Protein AF-A0A934SVF4-F1 (afdb_monomer)

Structure (mmCIF, N/CA/C/O backbone):
data_AF-A0A934SVF4-F1
#
_entry.id   AF-A0A934SVF4-F1
#
loop_
_atom_site.group_PDB
_atom_site.id
_atom_site.type_symbol
_atom_site.label_atom_id
_atom_site.label_alt_id
_atom_site.label_comp_id
_atom_site.label_asym_id
_atom_site.label_entity_id
_atom_site.label_seq_id
_atom_site.pdbx_PDB_ins_code
_atom_site.Cartn_x
_atom_site.Cartn_y
_atom_site.Cartn_z
_atom_site.occupancy
_atom_site.B_iso_or_equiv
_atom_site.auth_seq_id
_atom_site.auth_comp_id
_atom_site.auth_asym_id
_atom_site.auth_atom_id
_atom_site.pdbx_PDB_model_num
ATOM 1 N N . MET A 1 1 ? -78.253 -14.794 123.975 1.00 48.69 1 MET A N 1
ATOM 2 C CA . MET A 1 1 ? -77.218 -14.834 122.920 1.00 48.69 1 MET A CA 1
ATOM 3 C C . MET A 1 1 ? -77.877 -15.284 121.624 1.00 48.69 1 MET A C 1
ATOM 5 O O . MET A 1 1 ? -78.483 -16.347 121.635 1.00 48.69 1 MET A O 1
ATOM 9 N N . PRO A 1 2 ? -77.846 -14.458 120.568 1.00 47.97 2 PRO A N 1
ATOM 10 C CA . PRO A 1 2 ? -77.431 -14.983 119.264 1.00 47.97 2 PRO A CA 1
ATOM 11 C C . PRO A 1 2 ? -76.477 -14.014 118.539 1.00 47.97 2 PRO A C 1
ATOM 13 O O . PRO A 1 2 ? -76.724 -12.814 118.460 1.00 47.97 2 PRO A O 1
ATOM 16 N N . ALA A 1 3 ? -75.366 -14.553 118.035 1.00 50.59 3 ALA A N 1
ATOM 17 C CA . ALA A 1 3 ? -74.246 -13.837 117.423 1.00 50.59 3 ALA A CA 1
ATOM 18 C C . ALA A 1 3 ? -74.114 -14.187 115.927 1.00 50.59 3 ALA A C 1
ATOM 20 O O . ALA A 1 3 ? -73.066 -14.648 115.487 1.00 50.59 3 ALA A O 1
ATOM 21 N N . SER A 1 4 ? -75.191 -14.027 115.151 1.00 51.41 4 SER A N 1
ATOM 22 C CA . SER A 1 4 ? -75.221 -14.427 113.732 1.00 51.41 4 SER A CA 1
ATOM 23 C C . SER A 1 4 ? -75.565 -13.311 112.738 1.00 51.41 4 SER A C 1
ATOM 25 O O . SER A 1 4 ? -75.499 -13.552 111.544 1.00 51.41 4 SER A O 1
ATOM 27 N N . SER A 1 5 ? -75.870 -12.081 113.169 1.00 53.91 5 SER A N 1
ATOM 28 C CA . SER A 1 5 ? -76.333 -11.013 112.256 1.00 53.91 5 SER A CA 1
ATOM 29 C C . SER A 1 5 ? -75.263 -10.004 111.808 1.00 53.91 5 SER A C 1
ATOM 31 O O . SER A 1 5 ? -75.592 -9.040 111.125 1.00 53.91 5 SER A O 1
ATOM 33 N N . PHE A 1 6 ? -73.998 -10.178 112.206 1.00 51.84 6 PHE A N 1
ATOM 34 C CA . PHE A 1 6 ? -72.900 -9.260 111.847 1.00 51.84 6 PHE A CA 1
ATOM 35 C C . PHE A 1 6 ? -71.969 -9.797 110.751 1.00 51.84 6 PHE A C 1
ATOM 37 O O . PHE A 1 6 ? -71.244 -9.021 110.134 1.00 51.84 6 PHE A O 1
ATOM 44 N N . ILE A 1 7 ? -71.997 -11.106 110.483 1.00 55.38 7 ILE A N 1
ATOM 45 C CA . ILE A 1 7 ? -71.108 -11.741 109.498 1.00 55.38 7 ILE A CA 1
ATOM 46 C C . ILE A 1 7 ? -71.688 -11.613 108.078 1.00 55.38 7 ILE A C 1
ATOM 48 O O . ILE A 1 7 ? -70.950 -11.312 107.140 1.00 55.38 7 ILE A O 1
ATOM 52 N N . ASP A 1 8 ? -73.011 -11.707 107.920 1.00 50.06 8 ASP A N 1
ATOM 53 C CA . ASP A 1 8 ? -73.652 -11.705 106.595 1.00 50.06 8 ASP A CA 1
ATOM 54 C C . ASP A 1 8 ? -73.602 -10.335 105.891 1.00 50.06 8 ASP A C 1
ATOM 56 O O . ASP A 1 8 ? -73.462 -10.256 104.668 1.00 50.06 8 ASP A O 1
ATOM 60 N N . THR A 1 9 ? -73.602 -9.233 106.645 1.00 53.12 9 THR A N 1
ATOM 61 C CA . THR A 1 9 ? -73.525 -7.869 106.090 1.00 53.12 9 THR A CA 1
ATOM 62 C C . THR A 1 9 ? -72.108 -7.494 105.633 1.00 53.12 9 THR A C 1
ATOM 64 O O . THR A 1 9 ? -71.944 -6.657 104.746 1.00 53.12 9 THR A O 1
ATOM 67 N N . PHE A 1 10 ? -71.070 -8.130 106.189 1.00 50.19 10 PHE A N 1
ATOM 68 C CA . PHE A 1 10 ? -69.670 -7.866 105.827 1.00 50.19 10 PHE A CA 1
ATOM 69 C C . PHE A 1 10 ? -69.232 -8.655 104.579 1.00 50.19 10 PHE A C 1
ATOM 71 O O . PHE A 1 10 ? -68.427 -8.178 103.773 1.00 50.19 10 PHE A O 1
ATOM 78 N N . ILE A 1 11 ? -69.817 -9.838 104.364 1.00 52.75 11 ILE A N 1
ATOM 79 C CA . ILE A 1 11 ? -69.552 -10.675 103.184 1.00 52.75 11 ILE A CA 1
ATOM 80 C C . ILE A 1 11 ? -70.237 -10.097 101.927 1.00 52.75 11 ILE A C 1
ATOM 82 O O . ILE A 1 11 ? -69.643 -10.084 100.850 1.00 52.75 11 ILE A O 1
ATOM 86 N N . ALA A 1 12 ? -71.430 -9.502 102.045 1.00 48.62 12 ALA A N 1
ATOM 87 C CA . ALA A 1 12 ? -72.117 -8.877 100.904 1.00 48.62 12 ALA A CA 1
ATOM 88 C C . ALA A 1 12 ? -71.440 -7.577 100.395 1.00 48.62 12 ALA A C 1
ATOM 90 O O . ALA A 1 12 ? -71.468 -7.278 99.195 1.00 48.62 12 ALA A O 1
ATOM 91 N N . ALA A 1 13 ? -70.784 -6.816 101.280 1.00 47.09 13 ALA A N 1
ATOM 92 C CA . ALA A 1 13 ? -70.099 -5.564 100.929 1.00 47.09 13 ALA A CA 1
ATOM 93 C C . ALA A 1 13 ? -68.710 -5.779 100.292 1.00 47.09 13 ALA A C 1
ATOM 95 O O . ALA A 1 13 ? -68.231 -4.944 99.527 1.00 47.09 13 ALA A O 1
ATOM 96 N N . THR A 1 14 ? -68.066 -6.917 100.558 1.00 48.09 14 THR A N 1
ATOM 97 C CA . THR A 1 14 ? -66.744 -7.249 99.999 1.00 48.09 14 THR A CA 1
ATOM 98 C C . THR A 1 14 ? -66.841 -7.890 98.610 1.00 48.09 14 THR A C 1
ATOM 100 O O . THR A 1 14 ? -66.004 -7.618 97.750 1.00 48.09 14 THR A O 1
ATOM 103 N N . ILE A 1 15 ? -67.906 -8.647 98.328 1.00 50.69 15 ILE A N 1
ATOM 104 C CA . ILE A 1 15 ? -68.122 -9.299 97.022 1.00 50.69 15 ILE A CA 1
ATOM 105 C C . ILE A 1 15 ? -68.513 -8.288 95.920 1.00 50.69 15 ILE A C 1
ATOM 107 O O . ILE A 1 15 ? -68.151 -8.471 94.758 1.00 50.69 15 ILE A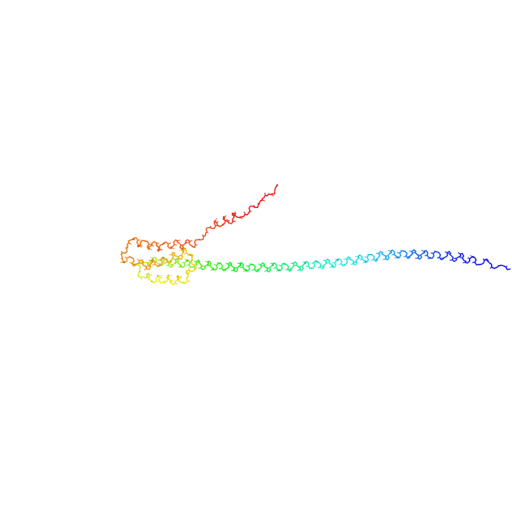 O 1
ATOM 111 N N . SER A 1 16 ? -69.178 -7.181 96.269 1.00 49.31 16 SER A N 1
ATOM 112 C CA . SER A 1 16 ? -69.593 -6.134 95.316 1.00 49.31 16 SER A CA 1
ATOM 113 C C . SER A 1 16 ? -68.504 -5.089 95.003 1.00 49.31 16 SER A C 1
ATOM 115 O O . SER A 1 16 ? -68.512 -4.505 93.921 1.00 49.31 16 SER A O 1
ATOM 117 N N . GLY A 1 17 ? -67.524 -4.884 95.894 1.00 48.25 17 GLY A N 1
ATOM 118 C CA . GLY A 1 17 ? -66.383 -3.983 95.655 1.00 48.25 17 GLY A CA 1
ATOM 119 C C . GLY A 1 17 ? -65.263 -4.600 94.805 1.00 48.25 17 GLY A C 1
ATOM 120 O O . GLY A 1 17 ? -64.632 -3.912 94.001 1.00 48.25 17 GLY A O 1
ATOM 121 N N . ILE A 1 18 ? -65.041 -5.913 94.927 1.00 51.03 18 ILE A N 1
ATOM 122 C CA . ILE A 1 18 ? -63.981 -6.638 94.201 1.00 51.03 18 ILE A CA 1
ATOM 123 C C . ILE A 1 18 ? -64.392 -6.930 92.741 1.00 51.03 18 ILE A C 1
ATOM 125 O O . ILE A 1 18 ? -63.538 -6.965 91.848 1.00 51.03 18 ILE A O 1
ATOM 129 N N . SER A 1 19 ? -65.692 -7.062 92.449 1.00 54.12 19 SER A N 1
ATOM 130 C CA . SER A 1 19 ? -66.194 -7.299 91.083 1.00 54.12 19 SER A CA 1
ATOM 131 C C . SER A 1 19 ? -66.031 -6.086 90.154 1.00 54.12 19 SER A C 1
ATOM 133 O O . SER A 1 19 ? -65.745 -6.244 88.969 1.00 54.12 19 SER A O 1
ATOM 135 N N . CYS A 1 20 ? -66.148 -4.867 90.685 1.00 58.06 20 CYS A N 1
ATOM 136 C CA . CYS A 1 20 ? -66.055 -3.641 89.889 1.00 58.06 20 CYS A CA 1
ATOM 137 C C . CYS A 1 20 ? -64.591 -3.249 89.605 1.00 58.06 20 CYS A C 1
ATOM 139 O O . CYS A 1 20 ? -64.244 -2.856 88.489 1.00 58.06 20 CYS A O 1
ATOM 141 N N . GLY A 1 21 ? -63.699 -3.442 90.588 1.00 60.41 21 GLY A N 1
ATOM 142 C CA . GLY A 1 21 ? -62.259 -3.219 90.418 1.00 60.41 21 GLY A CA 1
ATOM 143 C C . GLY A 1 21 ? -61.608 -4.203 89.438 1.00 60.41 21 GLY A C 1
ATOM 144 O O . GLY A 1 21 ? -60.787 -3.804 88.615 1.00 60.41 21 GLY A O 1
ATOM 145 N N . SER A 1 22 ? -62.016 -5.475 89.461 1.00 68.00 22 SER A N 1
ATOM 146 C CA . SER A 1 22 ? -61.504 -6.494 88.530 1.00 68.00 22 SER A CA 1
ATOM 147 C C . SER A 1 22 ? -61.946 -6.259 87.079 1.00 68.00 22 SER A C 1
ATOM 149 O O . SER A 1 22 ? -61.135 -6.421 86.167 1.00 68.00 22 SER A O 1
ATOM 151 N N . LEU A 1 23 ? -63.179 -5.790 86.851 1.00 72.19 23 LEU A N 1
ATOM 152 C CA . LEU A 1 23 ? -63.665 -5.390 85.523 1.00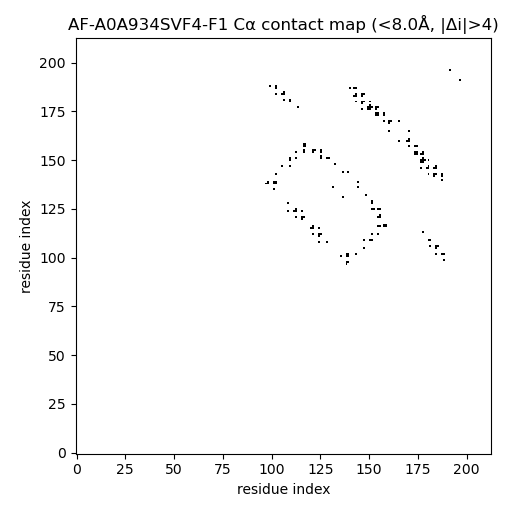 72.19 23 LEU A CA 1
ATOM 153 C C . LEU A 1 23 ? -62.907 -4.183 84.954 1.00 72.19 23 LEU A C 1
ATOM 155 O O . LEU A 1 23 ? -62.528 -4.198 83.782 1.00 72.19 23 LEU A O 1
ATOM 159 N N . ALA A 1 24 ? -62.632 -3.163 85.772 1.00 77.12 24 ALA A N 1
ATOM 160 C CA . ALA A 1 24 ? -61.859 -1.995 85.346 1.00 77.12 24 ALA A CA 1
ATOM 161 C C . ALA A 1 24 ? -60.412 -2.363 84.967 1.00 77.12 24 ALA A C 1
ATOM 163 O O . ALA A 1 24 ? -59.896 -1.902 83.947 1.00 77.12 24 ALA A O 1
ATOM 164 N N . VAL A 1 25 ? -59.777 -3.248 85.744 1.00 80.69 25 VAL A N 1
ATOM 165 C CA . VAL A 1 25 ? -58.435 -3.771 85.445 1.00 80.69 25 VAL A CA 1
ATOM 166 C C . VAL A 1 25 ? -58.439 -4.613 84.166 1.00 80.69 25 VAL A C 1
ATOM 168 O O . VAL A 1 25 ? -57.552 -4.450 83.329 1.00 80.69 25 VAL A O 1
ATOM 171 N N . ALA A 1 26 ? -59.451 -5.461 83.961 1.00 82.12 26 ALA A N 1
ATOM 172 C CA . ALA A 1 26 ? -59.586 -6.256 82.741 1.00 82.12 26 ALA A CA 1
ATOM 173 C C . ALA A 1 26 ? -59.780 -5.378 81.492 1.00 82.12 26 ALA A C 1
ATOM 175 O O . ALA A 1 26 ? -59.170 -5.640 80.455 1.00 82.12 26 ALA A O 1
ATOM 176 N N . LEU A 1 27 ? -60.575 -4.308 81.595 1.00 82.75 27 LEU A N 1
ATOM 177 C CA . LEU A 1 27 ? -60.808 -3.368 80.499 1.00 82.75 27 LEU A CA 1
ATOM 178 C C . LEU A 1 27 ? -59.536 -2.580 80.147 1.00 82.75 27 LEU A C 1
ATOM 180 O O . LEU A 1 27 ? -59.169 -2.496 78.974 1.00 82.75 27 LEU A O 1
ATOM 184 N N . LEU A 1 28 ? -58.818 -2.069 81.153 1.00 82.12 28 LEU A N 1
ATOM 185 C CA . LEU A 1 28 ? -57.524 -1.402 80.971 1.00 82.12 28 LEU A CA 1
ATOM 186 C C . LEU A 1 28 ? -56.488 -2.334 80.342 1.00 82.12 28 LEU A C 1
ATOM 188 O O . LEU A 1 28 ? -55.785 -1.936 79.415 1.00 82.12 28 LEU A O 1
ATOM 192 N N . PHE A 1 29 ? -56.429 -3.587 80.792 1.00 85.75 29 PHE A N 1
ATOM 193 C CA . PHE A 1 29 ? -55.550 -4.597 80.211 1.00 85.75 29 PHE A CA 1
ATOM 194 C C . PHE A 1 29 ? -55.908 -4.892 78.747 1.00 85.75 29 PHE A C 1
ATOM 196 O O . PHE A 1 29 ? -55.023 -5.008 77.898 1.00 85.75 29 PHE A O 1
ATOM 203 N N . PHE A 1 30 ? -57.200 -4.956 78.417 1.00 86.31 30 PHE A N 1
ATOM 204 C CA . PHE A 1 30 ? -57.669 -5.198 77.054 1.00 86.31 30 PHE A CA 1
ATOM 205 C C . PHE A 1 30 ? -57.333 -4.037 76.106 1.00 86.31 30 PHE A C 1
ATOM 207 O O . PHE A 1 30 ? -56.832 -4.260 74.999 1.00 86.31 30 PHE A O 1
ATOM 214 N N . VAL A 1 31 ? -57.540 -2.796 76.555 1.00 82.88 31 VAL A N 1
ATOM 215 C CA . VAL A 1 31 ? -57.172 -1.580 75.814 1.00 82.88 31 VAL A CA 1
ATOM 216 C C . VAL A 1 31 ? -55.655 -1.502 75.642 1.00 82.88 31 VAL A C 1
ATOM 218 O O . VAL A 1 31 ? -55.178 -1.358 74.515 1.00 82.88 31 VAL A O 1
ATOM 221 N N . ALA A 1 32 ? -54.882 -1.694 76.715 1.00 82.38 32 ALA A N 1
ATOM 222 C CA . ALA A 1 32 ? -53.422 -1.701 76.661 1.00 82.38 32 ALA A CA 1
ATOM 223 C C . ALA A 1 32 ? -52.897 -2.753 75.674 1.00 82.38 32 ALA A C 1
ATOM 225 O O . ALA A 1 32 ? -52.031 -2.449 74.856 1.00 82.38 32 ALA A O 1
ATOM 226 N N . ARG A 1 33 ? -53.469 -3.965 75.670 1.00 82.62 33 ARG A N 1
ATOM 227 C CA . ARG A 1 33 ? -53.097 -5.029 74.728 1.00 82.62 33 ARG A CA 1
ATOM 228 C C . ARG A 1 33 ? -53.370 -4.638 73.272 1.00 82.62 33 ARG A C 1
ATOM 230 O O . ARG A 1 33 ? -52.542 -4.923 72.408 1.00 82.62 33 ARG A O 1
ATOM 237 N N . LYS A 1 34 ? -54.494 -3.973 72.980 1.00 83.31 34 LYS A N 1
ATOM 238 C CA . LYS A 1 34 ? -54.824 -3.497 71.624 1.00 83.31 34 LYS A CA 1
ATOM 239 C C . LYS A 1 34 ? -53.907 -2.359 71.165 1.00 83.31 34 LYS A C 1
ATOM 241 O O . LYS A 1 34 ? -53.413 -2.416 70.043 1.00 83.31 34 LYS A O 1
ATOM 246 N N . TYR A 1 35 ? -53.626 -1.383 72.027 1.00 82.69 35 TYR A N 1
ATOM 247 C CA . TYR A 1 35 ? -52.731 -0.265 71.704 1.00 82.69 35 TYR A CA 1
ATOM 248 C C . TYR A 1 35 ? -51.271 -0.700 71.557 1.00 82.69 35 TYR A C 1
ATOM 250 O O . TYR A 1 35 ? -50.613 -0.301 70.598 1.00 82.69 35 TYR A O 1
ATOM 258 N N . LEU A 1 36 ? -50.773 -1.565 72.446 1.00 82.56 36 LEU A N 1
ATOM 259 C CA . LEU A 1 36 ? -49.430 -2.138 72.328 1.00 82.56 36 LEU A CA 1
ATOM 260 C C . LEU A 1 36 ? -49.299 -2.965 71.048 1.00 82.56 36 LEU A C 1
ATOM 262 O O . LEU A 1 36 ? -48.318 -2.797 70.335 1.00 82.56 36 LEU A O 1
ATOM 266 N N . SER A 1 37 ? -50.300 -3.787 70.711 1.00 81.62 37 SER A N 1
ATOM 267 C CA . SER A 1 37 ? -50.306 -4.562 69.462 1.00 81.62 37 SER A CA 1
ATOM 268 C C . SER A 1 37 ? -50.336 -3.681 68.209 1.00 81.62 37 SER A C 1
ATOM 270 O O . SER A 1 37 ? -49.706 -4.027 67.213 1.00 81.62 37 SER A O 1
ATOM 272 N N . ALA A 1 38 ? -51.067 -2.564 68.227 1.00 80.38 38 ALA A N 1
ATOM 273 C CA . ALA A 1 38 ? -51.089 -1.624 67.110 1.00 80.38 38 ALA A CA 1
ATOM 274 C C . ALA A 1 38 ? -49.745 -0.889 66.975 1.00 80.38 38 ALA A C 1
ATOM 276 O O . ALA A 1 38 ? -49.201 -0.791 65.879 1.00 80.38 38 ALA A O 1
ATOM 277 N N . TYR A 1 39 ? -49.165 -0.448 68.094 1.00 80.31 39 TYR A N 1
ATOM 278 C CA . TYR A 1 39 ? -47.886 0.258 68.126 1.00 80.31 39 TYR A CA 1
ATOM 279 C C . TYR A 1 39 ? -46.702 -0.627 67.715 1.00 80.31 39 TYR A C 1
ATOM 281 O O . TYR A 1 39 ? -45.852 -0.185 66.941 1.00 80.31 39 TYR A O 1
ATOM 289 N N . THR A 1 40 ? -46.646 -1.882 68.179 1.00 83.62 40 THR A N 1
ATOM 290 C CA . THR A 1 40 ? -45.623 -2.842 67.732 1.00 83.62 40 THR A CA 1
ATOM 291 C C . THR A 1 40 ? -45.793 -3.180 66.256 1.00 83.62 40 THR A C 1
ATOM 293 O O . THR A 1 40 ? -44.795 -3.260 65.546 1.00 83.62 40 THR A O 1
ATOM 296 N N . GLY A 1 41 ? -47.033 -3.277 65.764 1.00 85.12 41 GLY A N 1
ATOM 297 C CA . GLY A 1 41 ? -47.323 -3.430 64.338 1.00 85.12 41 GLY A CA 1
ATOM 298 C C . GLY A 1 41 ? -46.842 -2.241 63.498 1.00 85.12 41 GLY A C 1
ATOM 299 O O . GLY A 1 41 ? -46.218 -2.436 62.459 1.00 85.12 41 GLY A O 1
ATOM 300 N N . GLN A 1 42 ? -47.067 -1.008 63.958 1.00 83.81 42 GLN A N 1
ATOM 301 C CA . GLN A 1 42 ? -46.618 0.208 63.268 1.00 83.81 42 GLN A CA 1
ATOM 302 C C . GLN A 1 42 ? -45.092 0.354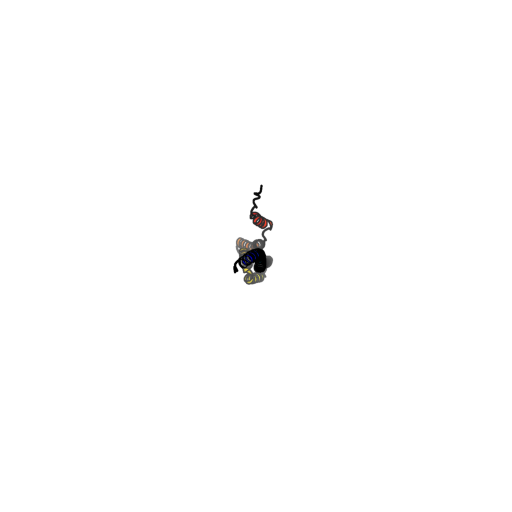 63.285 1.00 83.81 42 GLN A C 1
ATOM 304 O O . GLN A 1 42 ? -44.493 0.714 62.275 1.00 83.81 42 GLN A O 1
ATOM 309 N N . LYS A 1 43 ? -44.444 0.031 64.412 1.00 83.06 43 LYS A N 1
ATOM 310 C CA . LYS A 1 43 ? -42.979 -0.009 64.498 1.00 83.06 43 LYS A CA 1
ATOM 311 C C . LYS A 1 43 ? -42.374 -1.104 63.626 1.00 83.06 43 LYS A C 1
ATOM 313 O O . LYS A 1 43 ? -41.344 -0.851 63.014 1.00 83.06 43 LYS A O 1
ATOM 318 N N . GLY A 1 44 ? -43.013 -2.271 63.547 1.00 86.44 44 GLY A N 1
ATOM 319 C CA . GLY A 1 44 ? -42.605 -3.351 62.649 1.00 86.44 44 GLY A CA 1
ATOM 320 C C . GLY A 1 44 ? -42.668 -2.928 61.182 1.00 86.44 44 GLY A C 1
ATOM 321 O O . GLY A 1 44 ? -41.702 -3.131 60.458 1.00 86.44 44 GLY A O 1
ATOM 322 N N . LYS A 1 45 ? -43.749 -2.248 60.771 1.00 85.50 45 LYS A N 1
ATOM 323 C CA . LYS A 1 45 ? -43.879 -1.676 59.418 1.00 85.50 45 LYS A CA 1
ATOM 324 C C . LYS A 1 45 ? -42.794 -0.643 59.114 1.00 85.50 45 LYS A C 1
ATOM 326 O O . LYS A 1 45 ? -42.091 -0.790 58.131 1.00 85.50 45 LYS A O 1
ATOM 331 N N . ASN A 1 46 ? -42.574 0.324 60.005 1.00 85.88 46 ASN A N 1
ATOM 332 C CA . ASN A 1 46 ? -41.534 1.340 59.806 1.00 85.88 46 ASN A CA 1
ATOM 333 C C . ASN A 1 46 ? -40.109 0.757 59.777 1.00 85.88 46 ASN A C 1
ATOM 335 O O . ASN A 1 46 ? -39.203 1.398 59.248 1.00 85.88 46 ASN A O 1
ATOM 339 N N . LEU A 1 47 ? -39.881 -0.400 60.409 1.00 88.56 47 LEU A N 1
ATOM 340 C CA . LEU A 1 47 ? -38.599 -1.099 60.338 1.00 88.56 47 LEU A CA 1
ATOM 341 C C . LEU A 1 47 ? -38.452 -1.815 58.991 1.00 88.56 47 LEU A C 1
ATOM 343 O O . LEU A 1 47 ? -37.436 -1.624 58.333 1.00 88.56 47 LEU A O 1
ATOM 347 N N . ALA A 1 48 ? -39.490 -2.532 58.552 1.00 82.75 48 ALA A N 1
ATOM 348 C CA . ALA A 1 48 ? -39.531 -3.166 57.235 1.00 82.75 48 ALA A CA 1
ATOM 349 C C . ALA A 1 48 ? -39.358 -2.138 56.100 1.00 82.75 48 ALA A C 1
ATOM 351 O O . ALA A 1 48 ? -38.537 -2.341 55.216 1.00 82.75 48 ALA A O 1
ATOM 352 N N . ASP A 1 49 ? -40.024 -0.982 56.187 1.00 89.06 49 ASP A N 1
ATOM 353 C CA . ASP A 1 49 ? -39.892 0.097 55.200 1.00 89.06 49 ASP A CA 1
ATOM 354 C C . ASP A 1 49 ? -38.458 0.659 55.146 1.00 89.06 49 ASP A C 1
ATOM 356 O O . ASP A 1 49 ? -37.967 1.023 54.080 1.00 89.06 49 ASP A O 1
ATOM 360 N N . LYS A 1 50 ? -37.755 0.729 56.288 1.00 90.94 50 LYS A N 1
ATOM 361 C CA . LYS A 1 50 ? -36.346 1.159 56.333 1.00 90.94 50 LYS A CA 1
ATOM 362 C C . LYS A 1 50 ? -35.410 0.124 55.720 1.00 90.94 50 LYS A C 1
ATOM 364 O O . LYS A 1 50 ? -34.471 0.509 55.026 1.00 90.94 50 LYS A O 1
ATOM 369 N N . GLU A 1 51 ? -35.649 -1.154 55.991 1.00 90.81 51 GLU A N 1
ATOM 370 C CA . GLU A 1 51 ? -34.884 -2.257 55.408 1.00 90.81 51 GLU A CA 1
ATOM 371 C C . GLU A 1 51 ? -35.075 -2.307 53.885 1.00 90.81 51 GLU A C 1
ATOM 373 O O . GLU A 1 51 ? -34.091 -2.403 53.149 1.00 90.81 51 GLU A O 1
ATOM 378 N N . ASP A 1 52 ? -36.306 -2.127 53.399 1.00 91.38 52 ASP A N 1
ATOM 379 C CA . ASP A 1 52 ? -36.607 -2.062 51.966 1.00 91.38 52 ASP A CA 1
ATOM 380 C C . ASP A 1 52 ? -35.953 -0.849 51.289 1.00 91.38 52 ASP A C 1
ATOM 382 O O . ASP A 1 52 ? -35.389 -0.976 50.200 1.00 91.38 52 ASP A O 1
ATOM 386 N N . LEU A 1 53 ? -35.959 0.321 51.936 1.00 90.06 53 LEU A N 1
ATOM 387 C CA . LEU A 1 53 ? -35.327 1.535 51.404 1.00 90.06 53 LEU A CA 1
ATOM 388 C C . LEU A 1 53 ? -33.796 1.394 51.341 1.00 90.06 53 LEU A C 1
ATOM 390 O O . LEU A 1 53 ? -33.171 1.806 50.359 1.00 90.06 53 LEU A O 1
ATOM 394 N N . HIS A 1 54 ? -33.192 0.753 52.346 1.00 93.06 54 HIS A N 1
ATOM 395 C CA . HIS A 1 54 ? -31.768 0.414 52.332 1.00 93.06 54 HIS A CA 1
ATOM 396 C C . HIS A 1 54 ? -31.437 -0.540 51.181 1.00 93.06 54 HIS A C 1
ATOM 398 O O . HIS A 1 54 ? -30.550 -0.255 50.378 1.00 93.06 54 HIS A O 1
ATOM 404 N N . ARG A 1 55 ? -32.208 -1.623 51.037 1.00 93.50 55 ARG A N 1
ATOM 405 C CA . ARG A 1 55 ? -32.035 -2.602 49.960 1.00 93.50 55 ARG A CA 1
ATOM 406 C C . ARG A 1 55 ? -32.194 -1.973 48.577 1.00 93.50 55 ARG A C 1
ATOM 408 O O . ARG A 1 55 ? -31.433 -2.287 47.666 1.00 93.50 55 ARG A O 1
ATOM 415 N N . LEU A 1 56 ? -33.159 -1.067 48.410 1.00 92.25 56 LEU A N 1
ATOM 416 C CA . LEU A 1 56 ? -33.346 -0.336 47.158 1.00 92.25 56 LEU A CA 1
ATOM 417 C C . LEU A 1 56 ? -32.128 0.538 46.839 1.00 92.25 56 LEU A C 1
ATOM 419 O O . LEU A 1 56 ? -31.684 0.576 45.693 1.00 92.25 56 LEU A O 1
ATOM 423 N N . THR A 1 57 ? -31.572 1.203 47.853 1.00 94.31 57 THR A N 1
ATOM 424 C CA . THR A 1 57 ? -30.377 2.041 47.700 1.00 94.31 57 THR A CA 1
ATOM 425 C C . THR A 1 57 ? -29.176 1.205 47.261 1.00 94.31 57 THR A C 1
ATOM 427 O O . THR A 1 57 ? -28.533 1.547 46.271 1.00 94.31 57 THR A O 1
ATOM 430 N N . GLU A 1 58 ? -28.935 0.061 47.906 1.00 95.31 58 GLU A N 1
ATOM 431 C CA . GLU A 1 58 ? -27.855 -0.860 47.524 1.00 95.31 58 GLU A CA 1
ATOM 432 C C . GLU A 1 58 ? -28.010 -1.375 46.088 1.00 95.31 58 GLU A C 1
ATOM 434 O O . GLU A 1 58 ? -27.041 -1.419 45.329 1.00 95.31 58 GLU A O 1
ATOM 439 N N . ILE A 1 59 ? -29.234 -1.728 45.677 1.00 95.00 59 ILE A N 1
ATOM 440 C CA . ILE A 1 59 ? -29.504 -2.167 44.303 1.00 95.00 59 ILE A CA 1
ATOM 441 C C . ILE A 1 59 ? -29.179 -1.041 43.317 1.00 95.00 59 ILE A C 1
ATOM 443 O O . ILE A 1 59 ? -28.465 -1.281 42.345 1.00 95.00 59 ILE A O 1
ATOM 447 N N . VAL A 1 60 ? -29.643 0.187 43.561 1.00 95.12 60 VAL A N 1
ATOM 448 C CA . VAL A 1 60 ? -29.371 1.333 42.676 1.00 95.12 60 VAL A CA 1
ATOM 449 C C . VAL A 1 60 ? -27.874 1.625 42.587 1.00 95.12 60 VAL A C 1
ATOM 451 O O . VAL A 1 60 ? -27.360 1.862 41.492 1.00 95.12 60 VAL A O 1
ATOM 454 N N . GLU A 1 61 ? -27.160 1.573 43.709 1.00 93.88 61 GLU A N 1
ATOM 455 C CA . GLU A 1 61 ? -25.711 1.754 43.727 1.00 93.88 61 GLU A CA 1
ATOM 456 C C . GLU A 1 61 ? -24.996 0.647 42.948 1.00 93.88 61 GLU A C 1
ATOM 458 O O . GLU A 1 61 ? -24.133 0.951 42.123 1.00 93.88 61 GLU A O 1
ATOM 463 N N . SER A 1 62 ? -25.401 -0.614 43.124 1.00 95.38 62 SER A N 1
ATOM 464 C CA . SER A 1 62 ? -24.830 -1.752 42.393 1.00 95.38 62 SER A CA 1
ATOM 465 C C . SER A 1 62 ? -25.094 -1.688 40.884 1.00 95.38 62 SER A C 1
ATOM 467 O O . SER A 1 62 ? -24.198 -1.942 40.084 1.00 95.38 62 SER A O 1
ATOM 469 N N . VAL A 1 63 ? -26.291 -1.265 40.464 1.00 95.75 63 VAL A N 1
ATOM 470 C CA . VAL A 1 63 ? -26.624 -1.078 39.045 1.00 95.75 63 VAL A CA 1
ATOM 471 C C . VAL A 1 63 ? -25.814 0.074 38.462 1.00 95.75 63 VAL A C 1
ATOM 473 O O . VAL A 1 63 ? -25.295 -0.023 37.351 1.00 95.75 63 VAL A O 1
ATOM 476 N N . LYS A 1 64 ? -25.652 1.170 39.210 1.00 95.75 64 LYS A N 1
ATOM 477 C CA . LYS A 1 64 ? -24.842 2.309 38.773 1.00 95.75 64 LYS A CA 1
ATOM 478 C C . LYS A 1 64 ? -23.373 1.923 38.617 1.00 95.75 64 LYS A C 1
ATOM 480 O O . LYS A 1 64 ? -22.757 2.306 37.622 1.00 95.75 64 LYS A O 1
ATOM 485 N N . THR A 1 65 ? -22.813 1.173 39.566 1.00 95.50 65 THR A N 1
ATOM 486 C CA . THR A 1 65 ? -21.421 0.712 39.488 1.00 95.50 65 THR A CA 1
ATOM 487 C C . THR A 1 65 ? -21.233 -0.288 38.350 1.00 95.50 65 THR A C 1
ATOM 489 O O . THR A 1 65 ? -20.276 -0.156 37.587 1.00 95.50 65 THR A O 1
ATOM 492 N N . GLN A 1 66 ? -22.179 -1.209 38.151 1.00 95.25 66 GLN A N 1
ATOM 493 C CA . GLN A 1 66 ? -22.162 -2.153 37.035 1.00 95.25 66 GLN A CA 1
ATOM 494 C C . GLN A 1 66 ? -22.244 -1.442 35.679 1.00 95.25 66 GLN A C 1
ATOM 496 O O . GLN A 1 66 ? -21.441 -1.727 34.793 1.00 95.25 66 GLN A O 1
ATOM 501 N N . ASN A 1 67 ? -23.148 -0.474 35.520 1.00 95.69 67 ASN A N 1
ATOM 502 C CA . ASN A 1 67 ? -23.273 0.303 34.286 1.00 95.69 67 ASN A CA 1
ATOM 503 C C . ASN A 1 67 ? -22.016 1.139 34.012 1.00 95.69 67 ASN A C 1
ATOM 505 O O . ASN A 1 67 ? -21.560 1.206 32.873 1.00 95.69 67 ASN A O 1
ATOM 509 N N . ALA A 1 68 ? -21.422 1.749 35.043 1.00 95.31 68 ALA A N 1
ATOM 510 C CA . ALA A 1 68 ? -20.167 2.485 34.898 1.00 95.31 68 ALA A CA 1
ATOM 511 C C . ALA A 1 68 ? -19.025 1.566 34.434 1.00 95.31 68 ALA A C 1
ATOM 513 O O . ALA A 1 68 ? -18.285 1.926 33.518 1.00 95.31 68 ALA A O 1
ATOM 514 N N . ALA A 1 69 ? -18.922 0.363 35.005 1.00 96.19 69 ALA A N 1
ATOM 515 C CA . ALA A 1 69 ? -17.938 -0.634 34.591 1.00 96.19 69 ALA A CA 1
ATOM 516 C C . ALA A 1 69 ? -18.174 -1.116 33.149 1.00 96.19 69 ALA A C 1
ATOM 518 O O . ALA A 1 69 ? -17.227 -1.222 32.371 1.00 96.19 69 ALA A O 1
ATOM 519 N N . GLN A 1 70 ? -19.431 -1.351 32.758 1.00 96.50 70 GLN A N 1
ATOM 520 C CA . GLN A 1 70 ? -19.788 -1.731 31.388 1.00 96.50 70 GLN A CA 1
ATOM 521 C C . GLN A 1 70 ? -19.450 -0.630 30.378 1.00 96.50 70 GLN A C 1
ATOM 523 O O . GLN A 1 70 ? -18.874 -0.921 29.333 1.00 96.50 70 GLN A O 1
ATOM 528 N N . LEU A 1 71 ? -19.747 0.633 30.694 1.00 97.25 71 LEU A N 1
ATOM 529 C CA . LEU A 1 71 ? -19.399 1.771 29.841 1.00 97.25 71 LEU A CA 1
ATOM 530 C C . LEU A 1 71 ? -17.885 1.915 29.675 1.00 97.25 71 LEU A C 1
ATOM 532 O O . LEU A 1 71 ? -17.411 2.165 28.567 1.00 97.25 71 LEU A O 1
ATOM 536 N N . GLN A 1 72 ? -17.118 1.727 30.751 1.00 96.06 72 GLN A N 1
ATOM 537 C CA . GLN A 1 72 ? -15.656 1.735 30.687 1.00 96.06 72 GLN A CA 1
ATOM 538 C C . GLN A 1 72 ? -15.123 0.589 29.825 1.00 96.06 72 GLN A C 1
ATOM 540 O O . GLN A 1 72 ? -14.280 0.826 28.961 1.00 96.06 72 GLN A O 1
ATOM 545 N N . ALA A 1 73 ? -15.646 -0.626 30.004 1.00 96.25 73 ALA A N 1
ATOM 546 C CA . ALA A 1 73 ? -15.262 -1.782 29.200 1.00 96.25 73 ALA A CA 1
ATOM 547 C C . ALA A 1 73 ? -15.580 -1.570 27.712 1.00 96.25 73 ALA A C 1
ATOM 549 O O . ALA A 1 73 ? -14.731 -1.827 26.861 1.00 96.25 73 ALA A O 1
ATOM 550 N N . LEU A 1 74 ? -16.763 -1.035 27.399 1.00 97.06 74 LEU A N 1
ATOM 551 C CA . LEU A 1 74 ? -17.173 -0.741 26.028 1.00 97.06 74 LEU A CA 1
ATOM 552 C C . LEU A 1 74 ? -16.298 0.346 25.395 1.00 97.06 74 LEU A C 1
ATOM 554 O O . LEU A 1 74 ? -15.847 0.197 24.264 1.00 97.06 74 LEU A O 1
ATOM 558 N N . THR A 1 75 ? -16.016 1.419 26.137 1.00 95.31 75 THR A N 1
ATOM 559 C CA . THR A 1 75 ? -15.138 2.504 25.672 1.00 95.31 75 THR A CA 1
ATOM 560 C C . THR A 1 75 ? -13.732 1.980 25.397 1.00 95.31 75 THR A C 1
ATOM 562 O O . THR A 1 75 ? -13.124 2.319 24.385 1.00 95.31 75 THR A O 1
ATOM 565 N N . HIS A 1 76 ? -13.223 1.114 26.273 1.00 96.31 76 HIS A N 1
ATOM 566 C CA . HIS A 1 76 ? -11.923 0.486 26.090 1.00 96.31 76 HIS A CA 1
ATOM 567 C C . HIS A 1 76 ? -11.894 -0.400 24.837 1.00 96.31 76 HIS A C 1
ATOM 569 O O . HIS A 1 76 ? -10.992 -0.255 24.017 1.00 96.31 76 HIS A O 1
ATOM 575 N N . GLN A 1 77 ? -12.909 -1.249 24.643 1.00 95.62 77 GLN A N 1
ATOM 576 C CA . GLN A 1 77 ? -13.035 -2.077 23.440 1.00 95.62 77 GLN A CA 1
ATOM 577 C C . GLN A 1 77 ? -13.098 -1.232 22.164 1.00 95.62 77 GLN A C 1
ATOM 579 O O . GLN A 1 77 ? -12.406 -1.531 21.194 1.00 95.62 77 GLN A O 1
ATOM 584 N N . PHE A 1 78 ? -13.883 -0.153 22.174 1.00 96.50 78 PHE A N 1
ATOM 585 C CA . PHE A 1 78 ? -13.993 0.749 21.033 1.00 96.50 78 PHE A CA 1
ATOM 586 C C . PHE A 1 78 ? -12.651 1.402 20.685 1.00 96.50 78 PHE A C 1
ATOM 588 O O . PHE A 1 78 ? -12.273 1.437 19.516 1.00 96.50 78 PHE A O 1
ATOM 595 N N . ASN A 1 79 ? -11.902 1.866 21.689 1.00 95.69 79 ASN A N 1
ATOM 596 C CA . ASN A 1 79 ? -10.593 2.480 21.472 1.00 95.69 79 ASN A CA 1
ATOM 597 C C . ASN A 1 79 ? -9.586 1.491 20.871 1.00 95.69 79 ASN A C 1
ATOM 599 O O . ASN A 1 79 ? -8.887 1.853 19.929 1.00 95.69 79 ASN A O 1
ATOM 603 N N . VAL A 1 80 ? -9.557 0.244 21.352 1.00 96.69 80 VAL A N 1
ATOM 604 C CA . VAL A 1 80 ? -8.677 -0.804 20.804 1.00 96.69 80 VAL A CA 1
ATOM 605 C C . VAL A 1 80 ? -9.001 -1.082 19.334 1.00 96.69 80 VAL A C 1
ATOM 607 O O . VAL A 1 80 ? -8.102 -1.080 18.495 1.00 96.69 80 VAL A O 1
ATOM 610 N N . LEU A 1 81 ? -10.283 -1.254 18.998 1.00 95.38 81 LEU A N 1
ATOM 611 C CA . LEU A 1 81 ? -10.710 -1.480 17.613 1.00 95.38 81 LEU A CA 1
ATOM 612 C C . LEU A 1 81 ? -10.372 -0.289 16.709 1.00 95.38 81 LEU A C 1
ATOM 614 O O . LEU A 1 81 ? -9.932 -0.463 15.573 1.00 95.38 81 LEU A O 1
ATOM 618 N N . LEU A 1 82 ? -10.554 0.934 17.209 1.00 95.75 82 LEU A N 1
ATOM 619 C CA . LEU A 1 82 ? -10.231 2.148 16.467 1.00 95.75 82 LEU A CA 1
ATOM 620 C C . LEU A 1 82 ? -8.725 2.251 16.195 1.00 95.75 82 LEU A C 1
ATOM 622 O O . LEU A 1 82 ? -8.327 2.597 15.080 1.00 95.75 82 LEU A O 1
ATOM 626 N N . GLU A 1 83 ? -7.885 1.925 17.176 1.00 94.56 83 GLU A N 1
ATOM 627 C CA . GLU A 1 83 ? -6.429 1.887 17.017 1.00 94.56 83 GLU A CA 1
ATOM 628 C C . GLU A 1 83 ? -5.984 0.820 16.011 1.00 94.56 83 GLU A C 1
ATOM 630 O O . GLU A 1 83 ? -5.127 1.098 15.165 1.00 94.56 83 GLU A O 1
ATOM 635 N N . GLU A 1 84 ? -6.597 -0.364 16.038 1.00 93.75 84 GLU A N 1
ATOM 636 C CA . GLU A 1 84 ? -6.325 -1.441 15.083 1.00 93.75 84 GLU A CA 1
ATOM 637 C C . GLU A 1 84 ? -6.689 -1.020 13.653 1.00 93.75 84 GLU A C 1
ATOM 639 O O . GLU A 1 84 ? -5.857 -1.099 12.742 1.00 93.75 84 GLU A O 1
ATOM 644 N N . HIS A 1 85 ? -7.897 -0.483 13.455 1.00 89.81 85 HIS A N 1
ATOM 645 C CA . HIS A 1 85 ? -8.337 0.026 12.158 1.00 89.81 85 HIS A CA 1
ATOM 646 C C . HIS A 1 85 ? -7.436 1.151 11.649 1.00 89.81 85 HIS A C 1
ATOM 648 O O . HIS A 1 85 ? -7.058 1.162 10.475 1.00 89.81 85 HIS A O 1
ATOM 654 N N . LYS A 1 86 ? -7.055 2.086 12.524 1.00 93.06 86 LYS A N 1
ATOM 655 C CA . LYS A 1 86 ? -6.157 3.189 12.173 1.00 93.06 86 LYS A CA 1
ATOM 656 C C . LYS A 1 86 ? -4.791 2.672 11.739 1.00 93.06 86 LYS A C 1
ATOM 658 O O . LYS A 1 86 ? -4.292 3.095 10.700 1.00 93.06 86 LYS A O 1
ATOM 663 N N . THR A 1 87 ? -4.218 1.740 12.492 1.00 93.00 87 THR A N 1
ATOM 664 C CA . THR A 1 87 ? -2.916 1.136 12.189 1.00 93.00 87 THR A CA 1
ATOM 665 C C . THR A 1 87 ? -2.960 0.365 10.870 1.00 93.00 87 THR A C 1
ATOM 667 O O . THR A 1 87 ? -2.104 0.563 10.009 1.00 93.00 87 THR A O 1
ATOM 670 N N . SER A 1 88 ? -3.999 -0.447 10.656 1.00 86.69 88 SER A N 1
ATOM 671 C CA . SER A 1 88 ? -4.197 -1.196 9.410 1.00 86.69 88 SER A CA 1
ATOM 672 C C . SER A 1 88 ? -4.326 -0.266 8.201 1.00 86.69 88 SER A C 1
ATOM 674 O O . SER A 1 88 ? -3.649 -0.448 7.187 1.00 86.69 88 SER A O 1
ATOM 676 N N . ASN A 1 89 ? -5.134 0.790 8.320 1.00 89.81 89 ASN A N 1
ATOM 677 C CA . ASN A 1 89 ? -5.306 1.772 7.254 1.00 89.81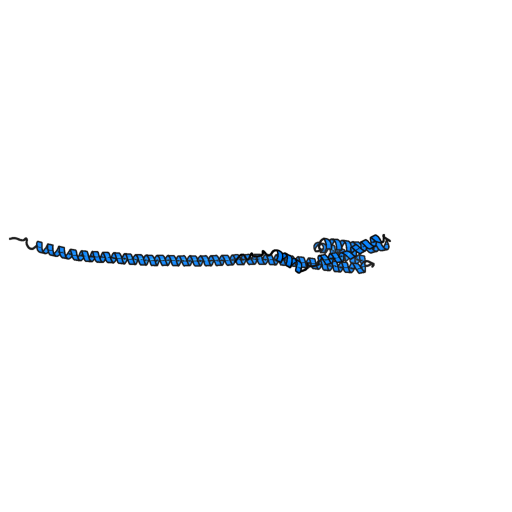 89 ASN A CA 1
ATOM 678 C C . ASN A 1 89 ? -4.015 2.551 6.983 1.00 89.81 89 ASN A C 1
ATOM 680 O O . ASN A 1 89 ? -3.681 2.775 5.825 1.00 89.81 89 ASN A O 1
ATOM 684 N N . GLN A 1 90 ? -3.253 2.910 8.018 1.00 90.56 90 GLN A N 1
ATOM 685 C CA . GLN A 1 90 ? -1.948 3.552 7.853 1.00 90.56 90 GLN A CA 1
ATOM 686 C C . GLN A 1 90 ? -0.959 2.652 7.107 1.00 90.56 90 GLN A C 1
ATOM 688 O O . GLN A 1 90 ? -0.292 3.122 6.189 1.00 90.56 90 GLN A O 1
ATOM 693 N N . MET A 1 91 ? -0.895 1.360 7.443 1.00 88.75 91 MET A N 1
ATOM 694 C CA . MET A 1 91 ? -0.047 0.397 6.729 1.00 88.75 91 MET A CA 1
ATOM 695 C C . MET A 1 91 ? -0.468 0.251 5.262 1.00 88.75 91 MET A C 1
ATOM 697 O O . MET A 1 91 ? 0.387 0.233 4.377 1.00 88.75 91 MET A O 1
ATOM 701 N N . ARG A 1 92 ? -1.779 0.192 4.989 1.00 86.38 92 ARG A N 1
ATOM 702 C CA . ARG A 1 92 ? -2.321 0.130 3.622 1.00 86.38 92 ARG A CA 1
ATOM 703 C C . ARG A 1 92 ? -1.977 1.379 2.820 1.00 86.38 92 ARG A C 1
ATOM 705 O O . ARG A 1 92 ? -1.496 1.249 1.701 1.00 86.38 92 ARG A O 1
ATOM 712 N N . LEU A 1 93 ? -2.169 2.565 3.393 1.00 88.50 93 LEU A N 1
ATOM 713 C CA . LEU A 1 93 ? -1.817 3.830 2.746 1.00 88.50 93 LEU A CA 1
ATOM 714 C C . LEU A 1 93 ? -0.312 3.909 2.466 1.00 88.50 93 LEU A C 1
ATOM 716 O O . LEU A 1 93 ? 0.074 4.183 1.337 1.00 88.50 93 LEU A O 1
ATOM 720 N N . ALA A 1 94 ? 0.536 3.551 3.434 1.00 88.31 94 ALA A N 1
ATOM 721 C CA . ALA A 1 94 ? 1.986 3.530 3.241 1.00 88.31 94 ALA A CA 1
ATOM 722 C C . ALA A 1 94 ? 2.424 2.551 2.133 1.00 88.31 94 ALA A C 1
ATOM 724 O O . ALA A 1 94 ? 3.324 2.856 1.348 1.00 88.31 94 ALA A O 1
ATOM 725 N N . ALA A 1 95 ? 1.784 1.380 2.039 1.00 87.56 95 ALA A N 1
ATOM 726 C CA . ALA A 1 95 ? 2.042 0.419 0.969 1.00 87.56 95 ALA A CA 1
ATOM 727 C C . ALA A 1 95 ? 1.585 0.941 -0.405 1.00 87.56 95 ALA A C 1
ATOM 729 O O . ALA A 1 95 ? 2.296 0.763 -1.396 1.00 87.56 95 ALA A O 1
ATOM 730 N N . LEU A 1 96 ? 0.429 1.610 -0.468 1.00 89.19 96 LEU A N 1
ATOM 731 C CA . LEU A 1 96 ? -0.083 2.232 -1.692 1.00 89.19 96 LEU A CA 1
ATOM 732 C C . LEU A 1 96 ? 0.811 3.381 -2.164 1.00 89.19 96 LEU A C 1
ATOM 734 O O . LEU A 1 96 ? 1.129 3.440 -3.350 1.00 89.19 96 LEU A O 1
ATOM 738 N N . ASP A 1 97 ? 1.286 4.229 -1.253 1.00 90.81 97 ASP A N 1
ATOM 739 C CA . ASP A 1 97 ? 2.215 5.315 -1.577 1.00 90.81 97 ASP A CA 1
ATOM 740 C C . ASP A 1 97 ? 3.516 4.765 -2.170 1.00 90.81 97 ASP A C 1
ATOM 742 O O . ASP A 1 97 ? 3.989 5.247 -3.201 1.00 90.81 97 ASP A O 1
ATOM 746 N N . LYS A 1 98 ? 4.069 3.696 -1.579 1.00 93.06 98 LYS A N 1
ATOM 747 C CA . LYS A 1 98 ? 5.273 3.030 -2.102 1.00 93.06 98 LYS A CA 1
ATOM 748 C C . LYS A 1 98 ? 5.051 2.408 -3.474 1.00 93.06 98 LYS A C 1
ATOM 750 O O . LYS A 1 98 ? 5.910 2.522 -4.348 1.00 93.06 98 LYS A O 1
ATOM 755 N N . ARG A 1 99 ? 3.891 1.787 -3.680 1.00 93.25 99 ARG A N 1
ATOM 756 C CA . ARG A 1 99 ? 3.478 1.241 -4.975 1.00 93.25 99 ARG A CA 1
ATOM 757 C C . ARG A 1 99 ? 3.386 2.342 -6.028 1.00 93.25 99 ARG A C 1
ATOM 759 O O . ARG A 1 99 ? 3.961 2.195 -7.104 1.00 93.25 99 ARG A O 1
ATOM 766 N N . LEU A 1 100 ? 2.717 3.450 -5.723 1.00 94.12 100 LEU A N 1
ATOM 767 C CA . LEU A 1 100 ? 2.576 4.587 -6.633 1.00 94.12 100 LEU A CA 1
ATOM 768 C C . LEU A 1 100 ? 3.940 5.199 -6.983 1.00 94.12 100 LEU A C 1
ATOM 770 O O . LEU A 1 100 ? 4.244 5.404 -8.159 1.00 94.12 100 LEU A O 1
ATOM 774 N N . GLU A 1 101 ? 4.781 5.426 -5.973 1.00 95.06 101 GLU A N 1
ATOM 775 C CA . GLU A 1 101 ? 6.144 5.937 -6.134 1.00 95.06 101 GLU A CA 1
ATOM 776 C C . GLU A 1 101 ? 6.972 5.031 -7.064 1.00 95.06 101 GLU A C 1
ATOM 778 O O . GLU A 1 101 ? 7.675 5.518 -7.954 1.00 95.06 101 GLU A O 1
ATOM 783 N N . ALA A 1 102 ? 6.866 3.707 -6.905 1.00 96.56 102 ALA A N 1
ATOM 784 C CA . ALA A 1 102 ? 7.570 2.748 -7.751 1.00 96.56 102 ALA A CA 1
ATOM 785 C C . ALA A 1 102 ? 7.107 2.809 -9.216 1.00 96.56 102 ALA A C 1
ATOM 787 O O . ALA A 1 102 ? 7.948 2.840 -10.114 1.00 96.56 102 ALA A O 1
ATOM 788 N N . HIS A 1 103 ? 5.800 2.897 -9.477 1.00 95.88 103 HIS A N 1
ATOM 789 C CA . HIS A 1 103 ? 5.288 3.021 -10.848 1.00 95.88 103 HIS A CA 1
ATOM 790 C C . HIS A 1 103 ? 5.720 4.337 -11.509 1.00 95.88 103 HIS A C 1
ATOM 792 O O . HIS A 1 103 ? 6.110 4.341 -12.676 1.00 95.88 103 HIS A O 1
ATOM 798 N N . GLN A 1 104 ? 5.719 5.448 -10.765 1.00 96.25 104 GLN A N 1
ATOM 799 C CA . GLN A 1 104 ? 6.201 6.737 -11.269 1.00 96.25 104 GLN A CA 1
ATOM 800 C C . GLN A 1 104 ? 7.689 6.685 -11.637 1.00 96.25 104 GLN A C 1
ATOM 802 O O . GLN A 1 104 ? 8.081 7.173 -12.699 1.00 96.25 104 GLN A O 1
ATOM 807 N N . LYS A 1 105 ? 8.523 6.059 -10.795 1.00 97.19 105 LYS A N 1
ATOM 808 C CA . LYS A 1 105 ? 9.953 5.866 -11.083 1.00 97.19 105 LYS A CA 1
ATOM 809 C C . LYS A 1 105 ? 10.177 4.951 -12.286 1.00 97.19 105 LYS A C 1
ATOM 811 O O . LYS A 1 105 ? 10.984 5.299 -13.146 1.00 97.19 105 LYS A O 1
ATOM 816 N N . ALA A 1 106 ? 9.433 3.848 -12.394 1.00 97.31 106 ALA A N 1
ATOM 817 C CA . ALA A 1 106 ? 9.470 2.973 -13.568 1.00 97.31 106 ALA A CA 1
ATOM 818 C C . ALA A 1 106 ? 9.140 3.750 -14.849 1.00 97.31 106 ALA A C 1
ATOM 820 O O . ALA A 1 106 ? 9.864 3.661 -15.837 1.00 97.31 106 ALA A O 1
ATOM 821 N N . PHE A 1 107 ? 8.093 4.579 -14.819 1.00 97.12 107 PHE A N 1
ATOM 822 C CA . PHE A 1 107 ? 7.712 5.411 -15.958 1.00 97.12 107 PHE A CA 1
ATOM 823 C C . PHE A 1 107 ? 8.789 6.447 -16.311 1.00 97.12 107 PHE A C 1
ATOM 825 O O . PHE A 1 107 ? 9.103 6.641 -17.485 1.00 97.12 107 PHE A O 1
ATOM 832 N N . ALA A 1 108 ? 9.403 7.086 -15.312 1.00 97.69 108 ALA A N 1
ATOM 833 C CA . ALA A 1 108 ? 10.495 8.030 -15.531 1.00 97.69 108 ALA A CA 1
ATOM 834 C C . ALA A 1 108 ? 11.718 7.356 -16.179 1.00 97.69 108 ALA A C 1
ATOM 836 O O . ALA A 1 108 ? 12.277 7.893 -17.135 1.00 97.69 108 ALA A O 1
ATOM 837 N N . LEU A 1 109 ? 12.104 6.167 -15.703 1.00 97.75 109 LEU A N 1
ATOM 838 C CA . LEU A 1 109 ? 13.190 5.369 -16.280 1.00 97.75 109 LEU A CA 1
ATOM 839 C C . LEU A 1 109 ? 12.864 4.917 -17.704 1.00 97.75 109 LEU A C 1
ATOM 841 O O . LEU A 1 109 ? 13.668 5.117 -18.611 1.00 97.75 109 LEU A O 1
ATOM 845 N N . TRP A 1 110 ? 11.651 4.413 -17.934 1.00 97.38 110 TRP A N 1
ATOM 846 C CA . TRP A 1 110 ? 11.167 4.088 -19.274 1.00 97.38 110 TRP A CA 1
ATOM 847 C C . TRP A 1 110 ? 11.258 5.297 -20.216 1.00 97.38 110 TRP A C 1
ATOM 849 O O . TRP A 1 110 ? 11.725 5.190 -21.350 1.00 97.38 110 TRP A O 1
ATOM 859 N N . ARG A 1 111 ? 10.903 6.494 -19.737 1.00 97.31 111 ARG A N 1
ATOM 860 C CA . ARG A 1 111 ? 10.978 7.711 -20.550 1.00 97.31 111 ARG A CA 1
ATOM 861 C C . ARG A 1 111 ? 12.414 8.070 -20.942 1.00 97.31 111 ARG A C 1
ATOM 863 O O . ARG A 1 111 ? 12.591 8.625 -22.029 1.00 97.31 111 ARG A O 1
ATOM 870 N N . LYS A 1 112 ? 13.411 7.744 -20.103 1.00 96.62 112 LYS A N 1
ATOM 871 C CA . LYS A 1 112 ? 14.848 7.895 -20.410 1.00 96.62 112 LYS A CA 1
ATOM 872 C C . LYS A 1 112 ? 15.329 6.905 -21.473 1.00 96.62 112 LYS A C 1
ATOM 874 O O . LYS A 1 112 ? 16.219 7.249 -22.245 1.00 96.62 112 LYS A O 1
ATOM 879 N N . ILE A 1 113 ? 14.733 5.712 -21.546 1.00 95.88 113 ILE A N 1
ATOM 880 C CA . ILE A 1 113 ? 15.076 4.700 -22.556 1.00 95.88 113 ILE A CA 1
ATOM 881 C C . ILE A 1 113 ? 14.808 5.227 -23.970 1.00 95.88 113 ILE A C 1
ATOM 883 O O . ILE A 1 113 ? 15.647 5.054 -24.847 1.00 95.88 113 ILE A O 1
ATOM 887 N N . LEU A 1 114 ? 13.677 5.903 -24.198 1.00 94.00 114 LEU A N 1
ATOM 888 C CA . LEU A 1 114 ? 13.266 6.342 -25.540 1.00 94.00 114 LEU A CA 1
ATOM 889 C C . LEU A 1 114 ? 14.324 7.164 -26.306 1.00 94.00 114 LEU A C 1
ATOM 891 O O . LEU A 1 114 ? 14.657 6.778 -27.426 1.00 94.00 114 LEU A O 1
ATOM 895 N N . PRO A 1 115 ? 14.866 8.278 -25.768 1.00 93.94 115 PRO A N 1
ATOM 896 C CA . PRO A 1 115 ? 15.915 9.026 -26.460 1.00 93.94 115 PRO A CA 1
ATOM 897 C C . PRO A 1 115 ? 17.251 8.271 -26.502 1.00 93.94 115 PRO A C 1
ATOM 899 O O . PRO A 1 115 ? 18.031 8.482 -27.427 1.00 93.94 115 PRO A O 1
ATOM 902 N N . ALA A 1 116 ? 17.518 7.397 -25.527 1.00 94.19 116 ALA A N 1
ATOM 903 C CA . ALA A 1 116 ? 18.768 6.652 -25.439 1.00 94.19 116 ALA A CA 1
ATOM 904 C C . ALA A 1 116 ? 18.809 5.427 -26.364 1.00 94.19 116 ALA A C 1
ATOM 906 O O . ALA A 1 116 ? 19.893 4.981 -26.707 1.00 94.19 116 ALA A O 1
ATOM 907 N N . ALA A 1 117 ? 17.666 4.894 -26.808 1.00 90.62 117 ALA A N 1
ATOM 908 C CA . ALA A 1 117 ? 17.574 3.621 -27.533 1.00 90.62 117 ALA A CA 1
ATOM 909 C C . ALA A 1 117 ? 18.462 3.535 -28.790 1.00 90.62 117 ALA A C 1
ATOM 911 O O . ALA A 1 117 ? 18.917 2.451 -29.152 1.00 90.62 117 ALA A O 1
ATOM 912 N N . ASN A 1 118 ? 18.737 4.675 -29.433 1.00 88.25 118 ASN A N 1
ATOM 913 C CA . ASN A 1 118 ? 19.580 4.767 -30.628 1.00 88.25 118 ASN A CA 1
ATOM 914 C C . ASN A 1 118 ? 20.987 5.329 -30.356 1.00 88.25 118 ASN A C 1
ATOM 916 O O . ASN A 1 118 ? 21.792 5.430 -31.281 1.00 88.25 118 ASN A O 1
ATOM 920 N N . THR A 1 119 ? 21.305 5.706 -29.116 1.00 91.19 119 THR A N 1
ATOM 921 C CA . THR A 1 119 ? 22.602 6.287 -28.744 1.00 91.19 119 THR A CA 1
ATOM 922 C C . THR A 1 119 ? 23.539 5.234 -28.148 1.00 91.19 119 THR A C 1
ATOM 924 O O . THR A 1 119 ? 23.139 4.118 -27.818 1.00 91.19 119 THR A O 1
ATOM 927 N N . ASP A 1 120 ? 24.819 5.582 -28.006 1.00 89.56 120 ASP A N 1
ATOM 928 C CA . ASP A 1 120 ? 25.822 4.722 -27.355 1.00 89.56 120 ASP A CA 1
ATOM 929 C C . ASP A 1 120 ? 25.617 4.649 -25.829 1.00 89.56 120 ASP A C 1
ATOM 931 O O . ASP A 1 120 ? 26.209 3.815 -25.145 1.00 89.56 120 ASP A O 1
ATOM 935 N N . GLU A 1 121 ? 24.757 5.510 -25.279 1.00 92.19 121 GLU A N 1
ATOM 936 C CA . GLU A 1 121 ? 24.500 5.613 -23.843 1.00 92.19 121 GLU A CA 1
ATOM 937 C C . GLU A 1 121 ? 23.434 4.632 -23.345 1.00 92.19 121 GLU A C 1
ATOM 939 O O . GLU A 1 121 ? 23.259 4.498 -22.131 1.00 92.19 121 GLU A O 1
ATOM 944 N N . ILE A 1 122 ? 22.760 3.901 -24.246 1.00 94.12 122 ILE A N 1
ATOM 945 C CA . ILE A 1 122 ? 21.687 2.968 -23.878 1.00 94.12 122 ILE A CA 1
ATOM 946 C C . ILE A 1 122 ? 22.127 1.942 -22.835 1.00 94.12 122 ILE A C 1
ATOM 948 O O . ILE A 1 122 ? 21.370 1.644 -21.918 1.00 94.12 122 ILE A O 1
ATOM 952 N N . GLY A 1 123 ? 23.372 1.462 -22.910 1.00 94.06 123 GLY A N 1
ATOM 953 C CA . GLY A 1 123 ? 23.907 0.504 -21.943 1.00 94.06 123 GLY A CA 1
ATOM 954 C C . GLY A 1 123 ? 23.894 1.043 -20.511 1.00 94.06 123 GLY A C 1
ATOM 955 O O . GLY A 1 123 ? 23.526 0.321 -19.592 1.00 94.06 123 GLY A O 1
ATOM 956 N N . LYS A 1 124 ? 24.211 2.331 -20.313 1.00 96.31 124 LYS A N 1
ATOM 957 C CA . LYS A 1 124 ? 24.171 2.962 -18.983 1.00 96.31 124 LYS A CA 1
ATOM 958 C C . LYS A 1 124 ? 22.738 3.060 -18.462 1.00 96.31 124 LYS A C 1
ATOM 960 O O . LYS A 1 124 ? 22.489 2.737 -17.306 1.00 96.31 124 LYS A O 1
ATOM 965 N N . VAL A 1 125 ? 21.803 3.463 -19.324 1.00 96.88 125 VAL A N 1
ATOM 966 C CA . VAL A 1 125 ? 20.380 3.588 -18.967 1.00 96.88 125 VAL A CA 1
ATOM 967 C C . VAL A 1 125 ? 19.768 2.220 -18.652 1.00 96.88 125 VAL A C 1
ATOM 969 O O . VAL A 1 125 ? 19.004 2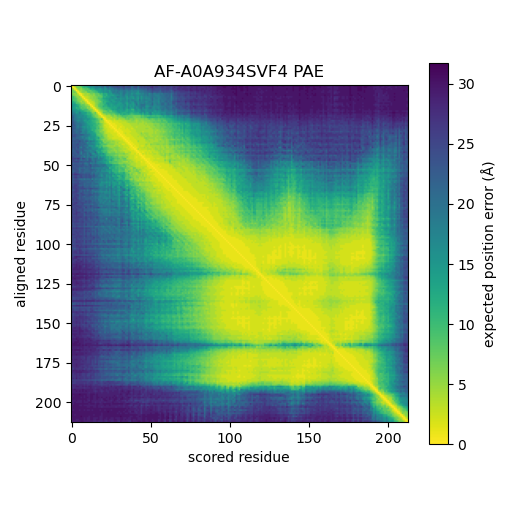.097 -17.701 1.00 96.88 125 VAL A O 1
ATOM 972 N N . VAL A 1 126 ? 20.127 1.178 -19.404 1.00 97.06 126 VAL A N 1
ATOM 973 C CA . VAL A 1 126 ? 19.678 -0.201 -19.156 1.00 97.06 126 VAL A CA 1
ATOM 974 C C . VAL A 1 126 ? 20.197 -0.721 -17.818 1.00 97.06 126 VAL A C 1
ATOM 976 O O . VAL A 1 126 ? 19.416 -1.293 -17.063 1.00 97.06 126 VAL A O 1
ATOM 979 N N . MET A 1 127 ? 21.467 -0.467 -17.483 1.00 97.25 127 MET A N 1
ATOM 980 C CA . MET A 1 127 ? 22.014 -0.825 -16.169 1.00 97.25 127 MET A CA 1
ATOM 981 C C . MET A 1 127 ? 21.302 -0.082 -15.030 1.00 97.25 127 MET A C 1
ATOM 983 O O . MET A 1 127 ? 20.961 -0.710 -14.032 1.00 97.25 127 MET A O 1
ATOM 987 N N . GLU A 1 128 ? 21.002 1.214 -15.196 1.00 97.8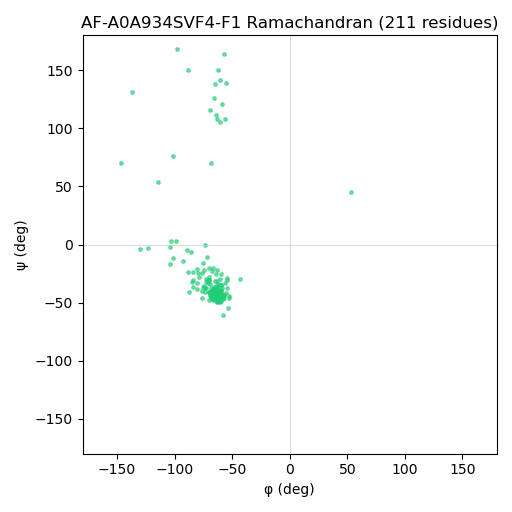1 128 GLU A N 1
ATOM 988 C CA . GLU A 1 128 ? 20.201 1.984 -14.225 1.00 97.81 128 GLU A CA 1
ATOM 989 C C . GLU A 1 128 ? 18.803 1.362 -14.042 1.00 97.81 128 GLU A C 1
ATOM 991 O O . GLU A 1 128 ? 18.321 1.211 -12.919 1.00 97.81 128 GLU A O 1
ATOM 996 N N . CYS A 1 129 ? 18.156 0.949 -15.138 1.00 97.56 129 CYS A N 1
ATOM 997 C CA . CYS A 1 129 ? 16.853 0.285 -15.088 1.00 97.56 129 CYS A CA 1
ATOM 998 C C . CYS A 1 129 ? 16.921 -1.075 -14.385 1.00 97.56 129 CYS A C 1
ATOM 1000 O O . CYS A 1 129 ? 16.021 -1.395 -13.609 1.00 97.56 129 CYS A O 1
ATOM 1002 N N . GLN A 1 130 ? 17.971 -1.858 -14.639 1.00 97.69 130 GLN A N 1
ATOM 1003 C CA . GLN A 1 130 ? 18.177 -3.165 -14.021 1.00 97.69 130 GLN A CA 1
ATOM 1004 C C . GLN A 1 130 ? 18.432 -3.042 -12.514 1.00 97.69 130 GLN A C 1
ATOM 1006 O O . GLN A 1 130 ? 17.776 -3.723 -11.729 1.00 97.69 130 GLN A O 1
ATOM 1011 N N . GLU A 1 131 ? 19.328 -2.148 -12.097 1.00 98.19 131 GLU A N 1
ATOM 1012 C CA . GLU A 1 131 ? 19.607 -1.907 -10.678 1.00 98.19 131 GLU A CA 1
ATOM 1013 C C . GLU A 1 131 ? 18.343 -1.435 -9.949 1.00 98.19 131 GLU A C 1
ATOM 1015 O O . GLU A 1 131 ? 18.005 -1.912 -8.861 1.00 98.19 131 GLU A O 1
ATOM 1020 N N . TRP A 1 132 ? 17.584 -0.525 -10.562 1.00 98.12 132 TRP A N 1
ATOM 1021 C CA . TRP A 1 132 ? 16.314 -0.093 -9.994 1.00 98.12 132 TRP A CA 1
ATOM 1022 C C . TRP A 1 132 ? 15.310 -1.250 -9.890 1.00 98.12 132 TRP A C 1
ATOM 1024 O O . TRP A 1 132 ? 14.641 -1.391 -8.861 1.00 98.12 132 TRP A O 1
ATOM 1034 N N . TRP A 1 133 ? 15.219 -2.084 -10.927 1.00 97.62 133 TRP A N 1
ATOM 1035 C CA . TRP A 1 133 ? 14.323 -3.233 -10.982 1.00 97.62 133 TRP A CA 1
ATOM 1036 C C . TRP A 1 133 ? 14.596 -4.243 -9.867 1.00 97.62 133 TRP A C 1
ATOM 1038 O O . TRP A 1 133 ? 13.666 -4.630 -9.158 1.00 97.62 133 TRP A O 1
ATOM 1048 N N . GLU A 1 134 ? 15.858 -4.627 -9.672 1.00 97.31 134 GLU A N 1
ATOM 1049 C CA . GLU A 1 134 ? 16.276 -5.575 -8.631 1.00 97.31 134 GLU A CA 1
ATOM 1050 C C . GLU A 1 134 ? 15.837 -5.110 -7.234 1.00 97.31 134 GLU A C 1
ATOM 1052 O O . GLU A 1 134 ? 15.430 -5.919 -6.402 1.00 97.31 134 GLU A O 1
ATOM 1057 N N . ASN A 1 135 ? 15.812 -3.795 -7.014 1.00 97.06 135 ASN A N 1
ATOM 1058 C CA . ASN A 1 135 ? 15.430 -3.194 -5.741 1.00 97.06 135 ASN A CA 1
ATOM 1059 C C . ASN A 1 135 ? 13.921 -2.922 -5.583 1.00 97.06 135 ASN A C 1
ATOM 1061 O O . ASN A 1 135 ? 13.444 -2.804 -4.454 1.00 97.06 135 ASN A O 1
ATOM 1065 N N . ASN A 1 136 ? 13.157 -2.773 -6.675 1.00 97.12 136 ASN A N 1
ATOM 1066 C CA . ASN A 1 136 ? 11.792 -2.218 -6.615 1.00 97.12 136 ASN A CA 1
ATOM 1067 C C . ASN A 1 136 ? 10.712 -3.048 -7.326 1.00 97.12 136 ASN A C 1
ATOM 1069 O O . ASN A 1 136 ? 9.532 -2.709 -7.226 1.00 97.12 136 ASN A O 1
ATOM 1073 N N . CYS A 1 137 ? 11.058 -4.142 -8.011 1.00 94.38 137 CYS A N 1
ATOM 1074 C CA . CYS A 1 137 ? 10.104 -4.912 -8.819 1.00 94.38 137 CYS A CA 1
ATOM 1075 C C . CYS A 1 137 ? 8.909 -5.478 -8.029 1.00 94.38 137 CYS A C 1
ATOM 1077 O O . CYS A 1 137 ? 7.840 -5.677 -8.604 1.00 94.38 137 CYS A O 1
ATOM 1079 N N . LEU A 1 138 ? 9.054 -5.704 -6.718 1.00 95.12 138 LEU A N 1
ATOM 1080 C CA . LEU A 1 138 ? 7.979 -6.205 -5.852 1.00 95.12 138 LEU A CA 1
ATOM 1081 C C . LEU A 1 138 ? 6.857 -5.184 -5.619 1.00 95.12 138 LEU A C 1
ATOM 1083 O O . LEU A 1 138 ? 5.751 -5.572 -5.254 1.00 95.12 138 LEU A O 1
ATOM 1087 N N . TYR A 1 139 ? 7.130 -3.897 -5.842 1.00 94.50 139 TYR A N 1
ATOM 1088 C CA . TYR A 1 139 ? 6.145 -2.826 -5.702 1.00 94.50 139 TYR A CA 1
ATOM 1089 C C . TYR A 1 139 ? 5.371 -2.551 -6.995 1.00 94.50 139 TYR A C 1
ATOM 1091 O O . TYR A 1 139 ? 4.458 -1.732 -6.986 1.00 94.50 139 TYR A O 1
ATOM 1099 N N . LEU A 1 140 ? 5.713 -3.199 -8.110 1.00 94.62 140 LEU A N 1
ATOM 1100 C CA . LEU A 1 140 ? 4.983 -3.057 -9.368 1.00 94.62 140 LEU A CA 1
ATOM 1101 C C . LEU A 1 140 ? 3.834 -4.065 -9.461 1.00 94.62 140 LEU A C 1
ATOM 1103 O O . LEU A 1 140 ? 3.917 -5.174 -8.932 1.00 94.62 140 LEU A O 1
ATOM 1107 N N . GLU A 1 141 ? 2.761 -3.699 -10.167 1.00 93.69 141 GLU A N 1
ATOM 1108 C CA . GLU A 1 141 ? 1.752 -4.692 -10.553 1.00 93.69 141 GLU A CA 1
ATOM 1109 C C . GLU A 1 141 ? 2.371 -5.763 -11.460 1.00 93.69 141 GLU A C 1
ATOM 1111 O O . GLU A 1 141 ? 3.283 -5.438 -12.219 1.00 93.69 141 GLU A O 1
ATOM 1116 N N . PRO A 1 142 ? 1.883 -7.015 -11.455 1.00 94.88 142 PRO A N 1
ATOM 1117 C CA . PRO A 1 142 ? 2.456 -8.079 -12.279 1.00 94.88 142 PRO A CA 1
ATOM 1118 C C . PRO A 1 142 ? 2.577 -7.715 -13.768 1.00 94.88 142 PRO A C 1
ATOM 1120 O O . PRO A 1 142 ? 3.635 -7.911 -14.359 1.00 94.88 142 PRO A O 1
ATOM 1123 N N . GLU A 1 143 ? 1.542 -7.108 -14.356 1.00 95.56 143 GLU A N 1
ATOM 1124 C CA . GLU A 1 143 ? 1.558 -6.698 -15.768 1.00 95.56 143 GLU A CA 1
ATOM 1125 C C . GLU A 1 143 ? 2.545 -5.553 -16.032 1.00 95.56 143 GLU A C 1
ATOM 1127 O O . GLU A 1 143 ? 3.328 -5.604 -16.981 1.00 95.56 143 GLU A O 1
ATOM 1132 N N . ALA A 1 144 ? 2.535 -4.535 -15.165 1.00 96.12 144 ALA A N 1
ATOM 1133 C CA . ALA A 1 144 ? 3.442 -3.389 -15.210 1.00 96.12 144 ALA A CA 1
ATOM 1134 C C . ALA A 1 144 ? 4.906 -3.816 -15.070 1.00 96.12 144 ALA A C 1
ATOM 1136 O O . ALA A 1 144 ? 5.782 -3.338 -15.793 1.00 96.12 144 ALA A O 1
ATOM 1137 N N . ARG A 1 145 ? 5.151 -4.758 -14.160 1.00 97.00 145 ARG A N 1
ATOM 1138 C CA . ARG A 1 145 ? 6.433 -5.400 -13.923 1.00 97.00 145 ARG A CA 1
ATOM 1139 C C . ARG A 1 145 ? 6.905 -6.062 -15.217 1.00 97.00 145 ARG A C 1
ATOM 1141 O O . ARG A 1 145 ? 7.915 -5.648 -15.781 1.00 97.00 145 ARG A O 1
ATOM 1148 N N . ASP A 1 146 ? 6.147 -7.012 -15.749 1.00 97.25 146 ASP A N 1
ATOM 1149 C CA . ASP A 1 146 ? 6.548 -7.772 -16.938 1.00 97.25 146 ASP A CA 1
ATOM 1150 C C . ASP A 1 146 ? 6.691 -6.893 -18.191 1.00 97.25 146 ASP A C 1
ATOM 1152 O O . ASP A 1 146 ? 7.508 -7.164 -19.070 1.00 97.25 146 ASP A O 1
ATOM 1156 N N . ALA A 1 147 ? 5.900 -5.827 -18.309 1.00 97.62 147 ALA A N 1
ATOM 1157 C CA . ALA A 1 147 ? 6.044 -4.847 -19.380 1.00 97.62 147 ALA A CA 1
ATOM 1158 C C . ALA A 1 147 ? 7.342 -4.036 -19.253 1.00 97.62 147 ALA A C 1
ATOM 1160 O O . ALA A 1 147 ? 8.084 -3.913 -20.229 1.00 97.62 147 ALA A O 1
ATOM 1161 N N . PHE A 1 148 ? 7.652 -3.526 -18.057 1.00 98.00 148 PHE A N 1
ATOM 1162 C CA . PHE A 1 148 ? 8.865 -2.746 -17.824 1.00 98.00 148 PHE A CA 1
ATOM 1163 C C . PHE A 1 148 ? 10.133 -3.584 -18.020 1.00 98.00 148 PHE A C 1
ATOM 1165 O O . PHE A 1 148 ? 11.062 -3.122 -18.685 1.00 98.00 148 PHE A O 1
ATOM 1172 N N . SER A 1 149 ? 10.165 -4.828 -17.520 1.00 97.69 149 SER A N 1
ATOM 1173 C CA . SER A 1 149 ? 11.322 -5.706 -17.731 1.00 97.69 149 SER A CA 1
ATOM 1174 C C . SER A 1 149 ? 11.557 -6.007 -19.198 1.00 97.69 149 SER A C 1
ATOM 1176 O O . SER A 1 149 ? 12.685 -5.881 -19.675 1.00 97.69 149 SER A O 1
ATOM 1178 N N . ARG A 1 150 ? 10.501 -6.346 -19.942 1.00 97.69 150 ARG A N 1
ATOM 1179 C CA . ARG A 1 150 ? 10.599 -6.565 -21.387 1.00 97.69 150 ARG A CA 1
ATOM 1180 C C . ARG A 1 150 ? 11.100 -5.322 -22.112 1.00 97.69 150 ARG A C 1
ATOM 1182 O O . ARG A 1 150 ? 11.970 -5.453 -22.966 1.00 97.69 150 ARG A O 1
ATOM 1189 N N . ALA A 1 151 ? 10.621 -4.135 -21.745 1.00 97.75 151 ALA A N 1
ATOM 1190 C CA . ALA A 1 151 ? 11.019 -2.891 -22.393 1.00 97.75 151 ALA A CA 1
ATOM 1191 C C . ALA A 1 151 ? 12.515 -2.584 -22.240 1.00 97.75 151 ALA A C 1
ATOM 1193 O O . ALA A 1 151 ? 13.169 -2.298 -23.242 1.00 97.75 151 ALA A O 1
ATOM 1194 N N . TYR A 1 152 ? 13.088 -2.660 -21.032 1.00 96.88 152 TYR A N 1
ATOM 1195 C CA . TYR A 1 152 ? 14.511 -2.327 -20.870 1.00 96.88 152 TYR A CA 1
ATOM 1196 C C . TYR A 1 152 ? 15.442 -3.400 -21.456 1.00 96.88 152 TYR A C 1
ATOM 1198 O O . TYR A 1 152 ? 16.491 -3.056 -22.002 1.00 96.88 152 TYR A O 1
ATOM 1206 N N . HIS A 1 153 ? 15.053 -4.682 -21.430 1.00 96.69 153 HIS A N 1
ATOM 1207 C CA . HIS A 1 153 ? 15.802 -5.735 -22.127 1.00 96.69 153 HIS A CA 1
ATOM 1208 C C . HIS A 1 153 ? 15.758 -5.540 -23.651 1.00 96.69 153 HIS A C 1
ATOM 1210 O O . HIS A 1 153 ? 16.802 -5.575 -24.303 1.00 96.69 153 HIS A O 1
ATOM 1216 N N . ALA A 1 154 ? 14.572 -5.268 -24.210 1.00 96.75 154 ALA A N 1
ATOM 1217 C CA . ALA A 1 154 ? 14.387 -4.965 -25.631 1.00 96.75 154 ALA A CA 1
ATOM 1218 C C . ALA A 1 154 ? 15.197 -3.730 -26.057 1.00 96.75 154 ALA A C 1
ATOM 1220 O O . ALA A 1 154 ? 15.782 -3.692 -27.140 1.00 96.75 154 ALA A O 1
ATOM 1221 N N . ALA A 1 155 ? 15.292 -2.723 -25.191 1.00 96.00 155 ALA A N 1
ATOM 1222 C CA . ALA A 1 155 ? 16.103 -1.543 -25.450 1.00 96.00 155 ALA A CA 1
ATOM 1223 C C . ALA A 1 155 ? 17.606 -1.850 -25.507 1.00 96.00 155 ALA A C 1
ATOM 1225 O O . ALA A 1 155 ? 18.300 -1.323 -26.376 1.00 96.00 155 ALA A O 1
ATOM 1226 N N . GLY A 1 156 ? 18.104 -2.743 -24.646 1.00 94.50 156 GLY A N 1
ATOM 1227 C CA . GLY A 1 156 ? 19.510 -3.158 -24.647 1.00 94.50 156 GLY A CA 1
ATOM 1228 C C . GLY A 1 156 ? 19.947 -3.852 -25.941 1.00 94.50 156 GLY A C 1
ATOM 1229 O O . GLY A 1 156 ? 21.073 -3.650 -26.398 1.00 94.50 156 GLY A O 1
ATOM 1230 N N . ILE A 1 157 ? 19.052 -4.617 -26.572 1.00 93.94 157 ILE A N 1
ATOM 1231 C CA . ILE A 1 157 ? 19.333 -5.310 -27.841 1.00 93.94 157 ILE A CA 1
ATOM 1232 C C . ILE A 1 157 ? 18.940 -4.503 -29.087 1.00 93.94 157 ILE A C 1
ATOM 1234 O O . ILE A 1 157 ? 19.390 -4.832 -30.184 1.00 93.94 157 ILE A O 1
ATOM 1238 N N . HIS A 1 158 ? 18.151 -3.430 -28.949 1.00 93.75 158 HIS A N 1
ATOM 1239 C CA . HIS A 1 158 ? 17.589 -2.676 -30.078 1.00 93.75 158 HIS A CA 1
ATOM 1240 C C . HIS A 1 158 ? 18.656 -2.227 -31.084 1.00 93.75 158 HIS A C 1
ATOM 1242 O O . HIS A 1 158 ? 18.532 -2.430 -32.294 1.00 93.75 158 HIS A O 1
ATOM 1248 N N . ARG A 1 159 ? 19.761 -1.682 -30.573 1.00 89.88 159 ARG A N 1
ATOM 1249 C CA . ARG A 1 159 ? 20.881 -1.237 -31.401 1.00 89.88 159 ARG A CA 1
ATOM 1250 C C . ARG A 1 159 ? 21.558 -2.392 -32.140 1.00 89.88 159 ARG A C 1
ATOM 1252 O O . ARG A 1 159 ? 21.939 -2.228 -33.297 1.00 89.88 159 ARG A O 1
ATOM 1259 N N . GLN A 1 160 ? 21.704 -3.548 -31.495 1.00 89.56 160 GLN A N 1
ATOM 1260 C CA . GLN A 1 160 ? 22.302 -4.731 -32.118 1.00 89.56 160 GLN A CA 1
ATOM 1261 C C . GLN A 1 160 ? 21.424 -5.254 -33.256 1.00 89.56 160 GLN A C 1
ATOM 1263 O O . GLN A 1 160 ? 21.955 -5.617 -34.299 1.00 89.56 160 GLN A O 1
ATOM 1268 N N . LEU A 1 161 ? 20.097 -5.215 -33.102 1.00 90.69 161 LEU A N 1
ATOM 1269 C CA . LEU A 1 161 ? 19.159 -5.567 -34.173 1.00 90.69 161 LEU A CA 1
ATOM 1270 C C . LEU A 1 161 ? 19.297 -4.621 -35.375 1.00 90.69 161 LEU A C 1
ATOM 1272 O O . LEU A 1 161 ? 19.340 -5.072 -36.521 1.00 90.69 161 LEU A O 1
ATOM 1276 N N . PHE A 1 162 ? 19.444 -3.319 -35.116 1.00 87.38 162 PHE A N 1
ATOM 1277 C CA . PHE A 1 162 ? 19.621 -2.312 -36.163 1.00 87.38 162 PHE A CA 1
ATOM 1278 C C . PHE A 1 162 ? 20.966 -2.454 -36.899 1.00 87.38 162 PHE A C 1
ATOM 1280 O O . PHE A 1 162 ? 21.023 -2.404 -38.127 1.00 87.38 162 PHE A O 1
ATOM 1287 N N . GLN A 1 163 ? 22.062 -2.673 -36.164 1.00 87.62 163 GLN A N 1
ATOM 1288 C CA . GLN A 1 163 ? 23.410 -2.825 -36.732 1.00 87.62 163 GLN A CA 1
ATOM 1289 C C . GLN A 1 163 ? 23.632 -4.189 -37.394 1.00 87.62 163 GLN A C 1
ATOM 1291 O O . GLN A 1 163 ? 24.288 -4.278 -38.432 1.00 87.62 163 GLN A O 1
ATOM 1296 N N . GLY A 1 164 ? 23.062 -5.244 -36.815 1.00 86.25 164 GLY A N 1
ATOM 1297 C CA . GLY A 1 164 ? 23.142 -6.622 -37.294 1.00 86.25 164 GLY A CA 1
ATOM 1298 C C . GLY A 1 164 ? 22.292 -6.901 -38.532 1.00 86.25 164 GLY A C 1
ATOM 1299 O O . GLY A 1 164 ? 22.312 -8.025 -39.023 1.00 86.25 164 GLY A O 1
ATOM 1300 N N . ARG A 1 165 ? 21.569 -5.893 -39.049 1.00 81.06 165 ARG A N 1
ATOM 1301 C CA . ARG A 1 165 ? 20.651 -6.016 -40.193 1.00 81.06 165 ARG A CA 1
ATOM 1302 C C . ARG A 1 165 ? 19.626 -7.136 -39.984 1.00 81.06 165 ARG A C 1
ATOM 1304 O O . ARG A 1 165 ? 19.390 -7.935 -40.890 1.00 81.06 165 ARG A O 1
ATOM 1311 N N . ALA A 1 166 ? 19.044 -7.194 -38.784 1.00 89.19 166 ALA A N 1
ATOM 1312 C CA . ALA A 1 166 ? 17.926 -8.085 -38.496 1.00 89.19 166 ALA A CA 1
ATOM 1313 C C . ALA A 1 166 ? 16.755 -7.823 -39.459 1.00 89.19 166 ALA A C 1
ATOM 1315 O O . ALA A 1 166 ? 16.705 -6.787 -40.136 1.00 89.19 166 ALA A O 1
ATOM 1316 N N . ALA A 1 167 ? 15.804 -8.758 -39.532 1.00 92.31 167 ALA A N 1
ATOM 1317 C CA . ALA A 1 167 ? 14.638 -8.553 -40.374 1.00 92.31 167 ALA A CA 1
ATOM 1318 C C . ALA A 1 167 ? 13.879 -7.296 -39.897 1.00 92.31 167 ALA A C 1
ATOM 1320 O O . ALA A 1 167 ? 13.762 -7.070 -38.691 1.00 92.31 167 ALA A O 1
ATOM 1321 N N . PRO A 1 168 ? 13.324 -6.474 -40.809 1.00 91.69 168 PRO A N 1
ATOM 1322 C CA . PRO A 1 168 ?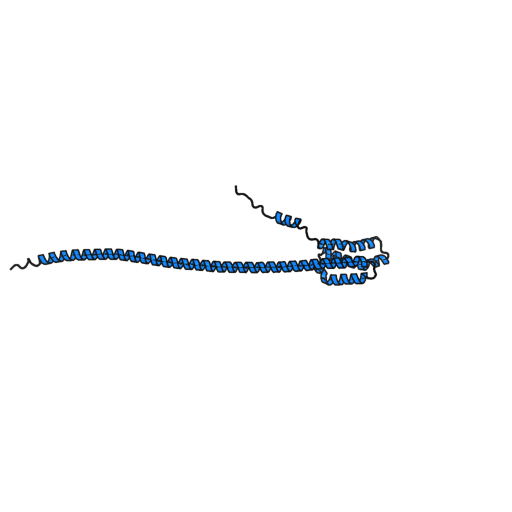 12.575 -5.279 -40.419 1.00 91.69 168 PRO A CA 1
ATOM 1323 C C . PRO A 1 168 ? 11.429 -5.565 -39.436 1.00 91.69 168 PRO A C 1
ATOM 1325 O O . PRO A 1 168 ? 11.133 -4.725 -38.591 1.00 91.69 168 PRO A O 1
ATOM 1328 N N . ALA A 1 169 ? 10.824 -6.756 -39.518 1.00 94.56 169 ALA A N 1
ATOM 1329 C CA . ALA A 1 169 ? 9.793 -7.212 -38.588 1.00 94.56 169 ALA A CA 1
ATOM 1330 C C . ALA A 1 169 ? 10.305 -7.285 -37.136 1.00 94.56 169 ALA A C 1
ATOM 1332 O O . ALA A 1 169 ? 9.673 -6.720 -36.249 1.00 94.56 169 ALA A O 1
ATOM 1333 N N . ASP A 1 170 ? 11.491 -7.858 -36.909 1.00 93.50 170 ASP A N 1
ATOM 1334 C CA . ASP A 1 170 ? 12.074 -8.010 -35.567 1.00 93.50 170 ASP A CA 1
ATOM 1335 C C . ASP A 1 170 ? 12.375 -6.649 -34.919 1.00 93.50 170 ASP A C 1
ATOM 1337 O O . ASP A 1 170 ? 12.212 -6.460 -33.714 1.00 93.50 170 ASP A O 1
ATOM 1341 N N . ILE A 1 171 ? 12.794 -5.667 -35.726 1.00 93.56 171 ILE A N 1
ATOM 1342 C CA . ILE A 1 171 ? 13.063 -4.299 -35.259 1.00 93.56 171 ILE A CA 1
ATOM 1343 C C . ILE A 1 171 ? 11.759 -3.617 -34.828 1.00 93.56 171 ILE A C 1
ATOM 1345 O O . ILE A 1 171 ? 11.729 -2.946 -33.792 1.00 93.56 171 ILE A O 1
ATOM 1349 N N . ILE A 1 172 ? 10.686 -3.798 -35.606 1.00 95.06 172 ILE A N 1
ATOM 1350 C CA . ILE A 1 172 ? 9.358 -3.248 -35.309 1.00 95.06 172 ILE A CA 1
ATOM 1351 C C . ILE A 1 172 ? 8.789 -3.887 -34.040 1.00 95.06 172 ILE A C 1
ATOM 1353 O O . ILE A 1 172 ? 8.326 -3.162 -33.160 1.00 95.06 172 ILE A O 1
ATOM 1357 N N . ASP A 1 173 ? 8.875 -5.209 -33.907 1.00 95.38 173 ASP A N 1
ATOM 1358 C CA . ASP A 1 173 ? 8.379 -5.935 -32.734 1.00 95.38 173 ASP A CA 1
ATOM 1359 C C . ASP A 1 173 ? 9.154 -5.556 -31.465 1.00 95.38 173 ASP A C 1
ATOM 1361 O O . ASP A 1 173 ? 8.562 -5.326 -30.407 1.00 95.38 173 ASP A O 1
ATOM 1365 N N . ASN A 1 174 ? 10.475 -5.384 -31.570 1.00 95.81 174 ASN A N 1
ATOM 1366 C CA . ASN A 1 174 ? 11.292 -4.901 -30.463 1.00 95.81 174 ASN A CA 1
ATOM 1367 C C . ASN A 1 174 ? 10.920 -3.466 -30.059 1.00 95.81 174 ASN A C 1
ATOM 1369 O O . ASN A 1 174 ? 10.825 -3.159 -28.872 1.00 95.81 174 ASN A O 1
ATOM 1373 N N . TRP A 1 175 ? 10.712 -2.572 -31.031 1.00 95.88 175 TRP A N 1
ATOM 1374 C CA . TRP A 1 175 ? 10.287 -1.200 -30.744 1.00 95.88 175 TRP A CA 1
ATOM 1375 C C . TRP A 1 175 ? 8.901 -1.161 -30.099 1.00 95.88 175 TRP A C 1
ATOM 1377 O O . TRP A 1 175 ? 8.688 -0.422 -29.139 1.00 95.88 175 TRP A O 1
ATOM 1387 N N . LYS A 1 176 ? 7.987 -2.013 -30.567 1.00 96.31 176 LYS A N 1
ATOM 1388 C CA . LYS A 1 176 ? 6.654 -2.179 -29.994 1.00 96.31 176 LYS A CA 1
ATOM 1389 C C . LYS A 1 176 ? 6.729 -2.580 -28.519 1.00 96.31 176 LYS A C 1
ATOM 1391 O O . LYS A 1 176 ? 6.097 -1.923 -27.696 1.00 96.31 176 LYS A O 1
ATOM 1396 N N . ALA A 1 177 ? 7.575 -3.554 -28.172 1.00 95.38 177 ALA A N 1
ATOM 1397 C CA . ALA A 1 177 ? 7.804 -3.962 -26.783 1.00 95.38 177 ALA A CA 1
ATOM 1398 C C . ALA A 1 177 ? 8.328 -2.815 -25.896 1.00 95.38 177 ALA A C 1
ATOM 1400 O O . ALA A 1 177 ? 7.957 -2.720 -24.726 1.00 95.38 177 ALA A O 1
ATOM 1401 N N . ILE A 1 178 ? 9.153 -1.918 -26.449 1.00 96.31 178 ILE A N 1
ATOM 1402 C CA . ILE A 1 178 ? 9.614 -0.712 -25.747 1.00 96.31 178 ILE A CA 1
ATOM 1403 C C . ILE A 1 178 ? 8.457 0.280 -25.575 1.00 96.31 178 ILE A C 1
ATOM 1405 O O . ILE A 1 178 ? 8.262 0.794 -24.478 1.00 96.31 178 ILE A O 1
ATOM 1409 N N . SER A 1 179 ? 7.679 0.564 -26.623 1.00 95.50 179 SER A N 1
ATOM 1410 C CA . SER A 1 179 ? 6.630 1.592 -26.581 1.00 95.50 179 SER A CA 1
ATOM 1411 C C . SER A 1 179 ? 5.389 1.194 -25.777 1.00 95.50 179 SER A C 1
ATOM 1413 O O . SER A 1 179 ? 4.845 2.031 -25.061 1.00 95.50 179 SER A O 1
ATOM 1415 N N . GLU A 1 180 ? 4.960 -0.070 -25.843 1.00 96.00 180 GLU A N 1
ATOM 1416 C CA . GLU A 1 180 ? 3.734 -0.551 -25.182 1.00 96.00 180 GLU A CA 1
ATOM 1417 C C . GLU A 1 180 ? 3.835 -0.538 -23.653 1.00 96.00 180 GLU A C 1
ATOM 1419 O O . GLU A 1 180 ? 2.820 -0.460 -22.958 1.00 96.00 180 GLU A O 1
ATOM 1424 N N . ALA A 1 181 ? 5.054 -0.569 -23.107 1.00 95.56 181 ALA A N 1
ATOM 1425 C CA . ALA A 1 181 ? 5.253 -0.541 -21.666 1.00 95.56 181 ALA A CA 1
ATOM 1426 C C . ALA A 1 181 ? 4.689 0.724 -21.008 1.00 95.56 181 ALA A C 1
ATOM 1428 O O . ALA A 1 181 ? 4.224 0.647 -19.874 1.00 95.56 181 ALA A O 1
ATOM 1429 N N . ALA A 1 182 ? 4.653 1.865 -21.703 1.00 94.06 182 ALA A N 1
ATOM 1430 C CA . ALA A 1 182 ? 4.051 3.075 -21.151 1.00 94.06 182 ALA A CA 1
ATOM 1431 C C . ALA A 1 182 ? 2.556 2.940 -20.899 1.00 94.06 182 ALA A C 1
ATOM 1433 O O . ALA A 1 182 ? 2.092 3.313 -19.824 1.00 94.06 182 ALA A O 1
ATOM 1434 N N . ASP A 1 183 ? 1.811 2.395 -21.857 1.00 94.88 183 ASP A N 1
ATOM 1435 C CA . ASP A 1 183 ? 0.363 2.257 -21.724 1.00 94.88 183 ASP A CA 1
ATOM 1436 C C . ASP A 1 183 ? 0.009 1.315 -20.572 1.00 94.88 183 ASP A C 1
ATOM 1438 O O . ASP A 1 183 ? -0.916 1.588 -19.805 1.00 94.88 183 ASP A O 1
ATOM 1442 N N . ILE A 1 184 ? 0.783 0.240 -20.403 1.00 95.19 184 ILE A N 1
ATOM 1443 C CA . ILE A 1 184 ? 0.604 -0.719 -19.308 1.00 95.19 184 ILE A CA 1
ATOM 1444 C C . ILE A 1 184 ? 0.965 -0.076 -17.960 1.00 95.19 184 ILE A C 1
ATOM 1446 O O . ILE A 1 184 ? 0.189 -0.177 -17.012 1.00 95.19 184 ILE A O 1
ATOM 1450 N N . LEU A 1 185 ? 2.090 0.647 -17.873 1.00 93.88 185 LEU A N 1
ATOM 1451 C CA . LEU A 1 185 ? 2.493 1.372 -16.659 1.00 93.88 185 LEU A CA 1
ATOM 1452 C C . LEU A 1 185 ? 1.470 2.442 -16.250 1.00 93.88 185 LEU A C 1
ATOM 1454 O O . LEU A 1 185 ? 1.181 2.594 -15.066 1.00 93.88 185 LEU A O 1
ATOM 1458 N N . MET A 1 186 ? 0.912 3.178 -17.215 1.00 92.94 186 MET A N 1
ATOM 1459 C CA . MET A 1 186 ? -0.104 4.200 -16.951 1.00 92.94 186 MET A CA 1
ATOM 1460 C C . MET A 1 186 ? -1.431 3.581 -16.517 1.00 92.94 186 MET A C 1
ATOM 1462 O O . MET A 1 186 ? -2.064 4.083 -15.591 1.00 92.94 186 MET A O 1
ATOM 14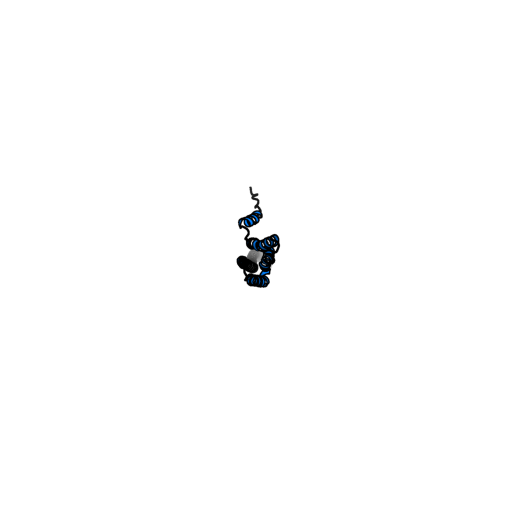66 N N . ARG A 1 187 ? -1.843 2.473 -17.145 1.00 91.44 187 ARG A N 1
ATOM 1467 C CA . ARG A 1 187 ? -3.067 1.753 -16.774 1.00 91.44 187 ARG A CA 1
ATOM 1468 C C . ARG A 1 187 ? -2.993 1.192 -15.356 1.00 91.44 187 ARG A C 1
ATOM 1470 O O . ARG A 1 187 ? -3.974 1.287 -14.633 1.00 91.44 187 ARG A O 1
ATOM 1477 N N . ALA A 1 188 ? -1.830 0.690 -14.952 1.00 88.94 188 ALA A N 1
ATOM 1478 C CA . ALA A 1 188 ? -1.578 0.169 -13.609 1.00 88.94 188 ALA A CA 1
ATOM 1479 C C . ALA A 1 188 ? -1.702 1.226 -12.490 1.00 88.94 188 ALA A C 1
ATOM 1481 O O . ALA A 1 188 ? -1.918 0.891 -11.329 1.00 88.94 188 ALA A O 1
ATOM 1482 N N . VAL A 1 189 ? -1.562 2.513 -12.825 1.00 87.62 189 VAL A N 1
ATOM 1483 C CA . VAL A 1 189 ? -1.700 3.640 -11.882 1.00 87.62 189 VAL A CA 1
ATOM 1484 C C . VAL A 1 189 ? -3.062 4.329 -12.009 1.00 87.62 189 VAL A C 1
ATOM 1486 O O . VAL A 1 189 ? -3.425 5.153 -11.168 1.00 87.62 189 VAL A O 1
ATOM 1489 N N . ALA A 1 190 ? -3.828 4.017 -13.054 1.00 83.44 190 ALA A N 1
ATOM 1490 C CA . ALA A 1 190 ? -5.116 4.641 -13.291 1.00 83.44 190 ALA A CA 1
ATOM 1491 C C . ALA A 1 190 ? -6.079 4.287 -12.151 1.00 83.44 190 ALA A C 1
ATOM 1493 O O . ALA A 1 190 ? -6.496 3.140 -11.998 1.00 83.44 190 ALA A O 1
ATOM 1494 N N . LEU A 1 191 ? -6.434 5.291 -11.347 1.00 71.44 191 LEU A N 1
ATOM 1495 C CA . LEU A 1 191 ? -7.450 5.129 -10.317 1.00 71.44 191 LEU A CA 1
ATOM 1496 C C . LEU A 1 191 ? -8.802 4.836 -10.985 1.00 71.44 191 LEU A C 1
ATOM 1498 O O . LEU A 1 191 ? -9.135 5.488 -11.985 1.00 71.44 191 LEU A O 1
ATOM 1502 N N . PRO A 1 192 ? -9.594 3.891 -10.448 1.00 64.62 192 PRO A N 1
ATOM 1503 C CA . PRO A 1 192 ? -10.953 3.687 -10.914 1.00 64.62 192 PRO A CA 1
ATOM 1504 C C . PRO A 1 192 ? -11.728 5.012 -10.830 1.00 64.62 192 PRO A C 1
ATOM 1506 O O . PRO A 1 192 ? -11.565 5.790 -9.885 1.00 64.62 192 PRO A O 1
ATOM 1509 N N . PRO A 1 193 ? -12.558 5.332 -11.836 1.00 59.34 193 PRO A N 1
ATOM 1510 C CA . PRO A 1 193 ? -13.333 6.558 -11.808 1.00 59.34 193 PRO A CA 1
ATOM 1511 C C . PRO A 1 193 ? -14.345 6.478 -10.658 1.00 59.34 193 PRO A C 1
ATOM 1513 O O . PRO A 1 193 ? -15.168 5.559 -10.636 1.00 59.34 193 PRO A O 1
ATOM 1516 N N . LEU A 1 194 ? -14.334 7.478 -9.765 1.00 52.56 194 LEU A N 1
ATOM 1517 C CA . LEU A 1 194 ? -15.171 7.587 -8.549 1.00 52.56 194 LEU A CA 1
ATOM 1518 C C . LEU A 1 194 ? -16.651 7.197 -8.757 1.00 52.56 194 LEU A C 1
ATOM 1520 O O . LEU A 1 194 ? -17.314 6.698 -7.857 1.00 52.56 194 LEU A O 1
ATOM 1524 N N . SER A 1 195 ? -17.187 7.392 -9.965 1.00 56.97 195 SER A N 1
ATOM 1525 C CA . SER A 1 195 ? -18.572 7.049 -10.324 1.00 56.97 195 SER A CA 1
ATOM 1526 C C . SER A 1 195 ? -18.911 5.549 -10.340 1.00 56.97 195 SER A C 1
ATOM 1528 O O . SER A 1 195 ? -20.091 5.198 -10.308 1.00 56.97 195 SER A O 1
ATOM 1530 N N . SER A 1 196 ? -17.911 4.671 -10.445 1.00 51.44 196 SER A N 1
ATOM 1531 C CA . SER A 1 196 ? -18.108 3.220 -10.582 1.00 51.44 196 SER A CA 1
ATOM 1532 C C . SER A 1 196 ? -18.219 2.517 -9.227 1.00 51.44 196 SER A C 1
ATOM 1534 O O . SER A 1 196 ? -19.130 1.714 -9.039 1.00 51.44 196 SER A O 1
ATOM 1536 N N . GLU A 1 197 ? -17.401 2.915 -8.254 1.00 55.75 197 GLU A N 1
ATOM 1537 C CA . GLU A 1 197 ? -17.427 2.394 -6.879 1.00 55.75 197 GLU A CA 1
ATOM 1538 C C . GLU A 1 197 ? -18.637 2.914 -6.096 1.00 55.75 197 GLU A C 1
ATOM 1540 O O . GLU A 1 197 ? -19.342 2.129 -5.469 1.00 55.75 197 GLU A O 1
ATOM 1545 N N . ILE A 1 198 ? -18.995 4.196 -6.253 1.00 54.59 198 ILE A N 1
ATOM 1546 C CA . ILE A 1 198 ? -20.215 4.763 -5.649 1.00 54.59 198 ILE A CA 1
ATOM 1547 C C . ILE A 1 198 ? -21.474 4.033 -6.154 1.00 54.59 198 ILE A C 1
ATOM 1549 O O . ILE A 1 198 ? -22.421 3.828 -5.402 1.00 54.59 198 ILE A O 1
ATOM 1553 N N . LYS A 1 199 ? -21.504 3.586 -7.419 1.00 55.41 199 LYS A N 1
ATOM 1554 C CA . LYS A 1 199 ? -22.621 2.781 -7.947 1.00 55.41 199 LYS A CA 1
ATOM 1555 C C . LYS A 1 199 ? -22.659 1.365 -7.379 1.00 55.41 199 LYS A C 1
ATOM 1557 O O . LYS A 1 199 ? -23.749 0.817 -7.241 1.00 55.41 199 LYS A O 1
ATOM 1562 N N . GLN A 1 200 ? -21.503 0.780 -7.083 1.00 58.97 200 GLN A N 1
ATOM 1563 C CA . GLN A 1 200 ? -21.410 -0.569 -6.537 1.00 58.97 200 GLN A CA 1
ATOM 1564 C C . GLN A 1 200 ? -21.783 -0.587 -5.048 1.00 58.97 200 GLN A C 1
ATOM 1566 O O . GLN A 1 200 ? -22.547 -1.451 -4.633 1.00 58.97 200 GLN A O 1
ATOM 1571 N N . GLU A 1 201 ? -21.364 0.423 -4.280 1.00 56.25 201 GLU A N 1
ATOM 1572 C CA . GLU A 1 201 ? -21.746 0.585 -2.870 1.00 56.25 201 GLU A CA 1
ATOM 1573 C C . GLU A 1 201 ? -23.213 1.023 -2.696 1.00 56.25 201 GLU A C 1
ATOM 1575 O O . GLU A 1 201 ? -23.902 0.529 -1.807 1.00 56.25 201 GLU A O 1
ATOM 1580 N N . MET A 1 202 ? -23.750 1.890 -3.567 1.00 54.53 202 MET A N 1
ATOM 1581 C CA . MET A 1 202 ? -25.173 2.278 -3.516 1.00 54.53 202 MET A CA 1
ATOM 1582 C C . MET A 1 202 ? -26.132 1.203 -4.054 1.00 54.53 202 MET A C 1
ATOM 1584 O O . MET A 1 202 ? -27.335 1.290 -3.812 1.00 54.53 202 MET A O 1
ATOM 1588 N N . GLY A 1 203 ? -25.634 0.211 -4.797 1.00 56.78 203 GLY A N 1
ATOM 1589 C CA . GLY A 1 203 ? -26.438 -0.913 -5.289 1.00 56.78 203 GLY A CA 1
ATOM 1590 C C . GLY A 1 203 ? -26.783 -1.940 -4.207 1.00 56.78 203 GLY A C 1
ATOM 1591 O O . GLY A 1 203 ? -27.776 -2.651 -4.355 1.00 56.78 203 GLY A O 1
ATOM 1592 N N . ASP A 1 204 ? -25.997 -1.980 -3.128 1.00 55.44 204 ASP A N 1
ATOM 1593 C CA . ASP A 1 204 ? -26.093 -2.974 -2.050 1.00 55.44 204 ASP A CA 1
ATOM 1594 C C . ASP A 1 204 ? -26.771 -2.425 -0.780 1.00 55.44 204 ASP A C 1
ATOM 1596 O O . ASP A 1 204 ? -26.909 -3.127 0.221 1.00 55.44 204 ASP A O 1
ATOM 1600 N N . VAL A 1 205 ? -27.235 -1.167 -0.805 1.00 59.00 205 VAL A N 1
ATOM 1601 C CA . VAL A 1 205 ? -28.048 -0.614 0.285 1.00 59.00 205 VAL A CA 1
ATOM 1602 C C . VAL A 1 205 ? -29.407 -1.326 0.263 1.00 59.00 205 VAL A C 1
ATOM 1604 O O . VAL A 1 205 ? -30.159 -1.164 -0.707 1.00 59.00 205 VAL A O 1
ATOM 1607 N N . PRO A 1 206 ? -29.769 -2.100 1.307 1.00 56.06 206 PRO A N 1
ATOM 1608 C CA . PRO A 1 206 ? -31.065 -2.752 1.371 1.00 56.06 206 PRO A CA 1
ATOM 1609 C C . PRO A 1 206 ? -32.134 -1.670 1.296 1.00 56.06 206 PRO A C 1
ATOM 1611 O O . PRO A 1 206 ? -32.168 -0.765 2.133 1.00 56.06 206 PRO A O 1
ATOM 1614 N N . LYS A 1 207 ? -33.007 -1.747 0.286 1.00 60.12 207 LYS A N 1
ATOM 1615 C CA . LYS A 1 207 ? -34.216 -0.925 0.248 1.00 60.12 207 LYS A CA 1
ATOM 1616 C C . LYS A 1 207 ? -34.974 -1.210 1.537 1.00 60.12 207 LYS A C 1
ATOM 1618 O O . LYS A 1 207 ? -35.492 -2.310 1.722 1.00 60.12 207 LYS A O 1
ATOM 1623 N N . ILE A 1 208 ? -34.972 -0.245 2.449 1.00 59.44 208 ILE A N 1
ATOM 1624 C CA . ILE A 1 208 ? -35.758 -0.313 3.672 1.00 59.44 208 ILE A CA 1
ATOM 1625 C C . ILE A 1 208 ? -37.203 -0.344 3.183 1.00 59.44 208 ILE A C 1
ATOM 1627 O O . ILE A 1 208 ? -37.676 0.627 2.596 1.00 59.44 208 ILE A O 1
ATOM 1631 N N . ASN A 1 209 ? -37.856 -1.500 3.294 1.00 54.28 209 ASN A N 1
ATOM 1632 C CA . ASN A 1 209 ? -39.248 -1.644 2.899 1.00 54.28 209 ASN A CA 1
ATOM 1633 C C . ASN A 1 209 ? -40.073 -0.684 3.759 1.00 54.28 209 ASN A C 1
ATOM 1635 O O . ASN A 1 209 ? -40.307 -0.940 4.939 1.00 54.28 209 ASN A O 1
ATOM 1639 N N . GLU A 1 210 ? -40.521 0.411 3.154 1.00 52.28 210 GLU A N 1
ATOM 1640 C CA . GLU A 1 210 ? -41.607 1.240 3.661 1.00 52.28 210 GLU A CA 1
ATOM 1641 C C . GLU A 1 210 ? -42.918 0.437 3.559 1.00 52.28 210 GLU A C 1
ATOM 1643 O O . GLU A 1 210 ? -43.770 0.694 2.716 1.00 52.28 210 GLU A O 1
ATOM 1648 N N . SER A 1 211 ? -43.077 -0.601 4.385 1.00 50.38 211 SER A N 1
ATOM 1649 C CA . SER A 1 211 ? -44.373 -1.237 4.636 1.00 50.38 211 SER A CA 1
ATOM 1650 C C . SER A 1 211 ? -44.893 -0.741 5.981 1.00 50.38 211 SER A C 1
ATOM 1652 O O . SER A 1 211 ? -44.796 -1.419 7.004 1.00 50.38 211 SER A O 1
ATOM 1654 N N . GLY A 1 212 ? -45.384 0.493 5.965 1.00 52.41 212 GLY A N 1
ATOM 1655 C CA . GLY A 1 212 ? -46.051 1.151 7.078 1.00 52.41 212 GLY A CA 1
ATOM 1656 C C . GLY A 1 212 ? -47.126 2.085 6.539 1.00 52.41 212 GLY A C 1
ATOM 1657 O O . GLY A 1 212 ? -46.958 3.299 6.587 1.00 52.41 212 GLY A O 1
ATOM 1658 N N . ALA A 1 213 ? -48.191 1.505 5.990 1.00 43.59 213 ALA A N 1
ATOM 1659 C CA . ALA A 1 213 ? -49.481 2.152 5.769 1.00 43.59 213 ALA A CA 1
ATOM 1660 C C . ALA A 1 213 ? -50.586 1.105 5.934 1.00 43.59 213 ALA A C 1
ATOM 1662 O O . ALA A 1 213 ? -50.434 0.009 5.344 1.00 43.59 213 ALA A O 1
#

Mean predicted aligned error: 14.37 Å

Radius of gyration: 53.56 Å; Cα contacts (8 Å, |Δi|>4): 92; chains: 1; bounding box: 103×24×163 Å

pLDDT: mean 84.26, std 16.4, range [43.59, 98.19]

Secondary structure (DSSP, 8-state):
----SSSHHHHHHHHHHHHHHHHHHHHHHHHHHHHHHHHHHHHHHHHHHHHHHHHHHHHHHHHHHHHHHHHHHHHHHHHHHHHHHHHHHHHHHHHHHHHHHHHHHHHHHHHHHHHHTTSTTHHHHHHHHHHHHHHHGGGS-HHHHHHHHHHHHHHHHHHHHHHTT--HHHHHHHHHHHHHHHHHHHHHH-PPPHHHHHHHHHHSS--------

Solvent-accessible surface area (backbone atoms only — not comparable to full-atom values): 11804 Å² total; per-residue (Å²): 139,85,96,69,82,70,61,64,64,55,54,60,59,52,59,62,55,54,56,55,54,52,50,54,51,52,51,52,50,51,52,50,53,52,53,51,53,51,51,53,50,53,52,50,49,58,47,52,54,50,54,51,51,51,53,50,49,53,49,53,52,51,52,50,53,49,51,52,52,49,52,50,53,50,52,50,52,51,51,54,52,50,51,50,53,50,50,52,49,50,53,50,48,55,52,49,52,50,26,52,53,42,47,53,50,50,50,54,52,54,59,55,44,66,79,25,38,85,45,91,56,25,63,60,55,35,50,54,48,49,60,49,40,79,76,43,48,87,43,38,54,74,67,33,35,56,30,47,56,49,14,46,55,34,39,63,46,44,48,53,41,65,74,67,65,50,59,71,65,59,54,51,53,37,50,46,45,41,59,52,25,55,61,44,44,50,55,74,66,55,72,79,62,69,73,57,58,54,50,57,61,63,66,69,58,76,78,76,77,87,82,81,131

Organism: NCBI:txid2801341

Sequence (213 aa):
MPASSFIDTFIAATISGISCGSLAVALLFFVARKYLSAYTGQKGKNLADKEDLHRLTEIVESVKTQNAAQLQALTHQFNVLLEEHKTSNQMRLAALDKRLEAHQKAFALWRKILPAANTDEIGKVVMECQEWWENNCLYLEPEARDAFSRAYHAAGIHRQLFQGRAAPADIIDNWKAISEAADILMRAVALPPLSSEIKQEMGDVPKINESGA

Foldseek 3Di:
DDDDDPPVVVVVVVVVVVVVVVVVVVVVVVVCVVVVVVVVVVVVVVVVVVVVVVVVVVVVVVVVVVVVVVVVVVVVVVVV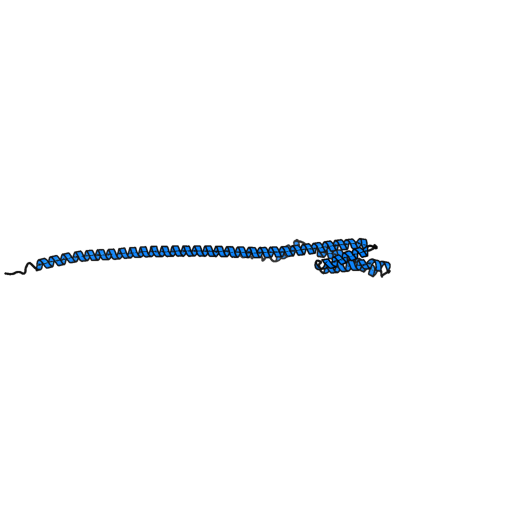VVVVVVVVVVVVVVLVVLLLVLLVVLLVLLVVLVVCLQPPCLVVSLVVLVVSCVVRLVSYDPQLSVLSVLQSVLSVCLNVCVVVVPDPVSNVVSVCSSVVSNVSSVVRNDDDDPVPVVCVVVVPPPPPPPPDD

Nearest PDB structures (foldseek):
  6drz-assembly1_A  TM=4.898E-01  e=5.205E-01  Homo sapiens
  4m70-assembly1_A  TM=4.341E-01  e=1.344E+00  Solanum tuberosum
  8jh7-assembly1_D  TM=5.007E-01  e=3.105E+00  Homo sapiens

=== Feature glossary ===
The record interleaves many kinds of information about one protein. Here is each kind framed as the question it answers.

Q: What known structures does this most resemble?
A: Structural nearest neighbors (via Foldseek easy-search vs the PDB). Reported per hit: target PDB id, E-value, and alignment TM-score. A TM-score above ~0.5 is the conventional threshold for 'same fold'.

Q: Where is each backbone atom in 3D?
A: The mmCIF table is the protein's shape written out atom by atom. For each backbone N, Cα, C, and carbonyl O, it records an (x, y, z) coordinate triple in Å plus the residue type, chain letter, and residue number.

Q: What are the backbone torsion angles?
A: The φ/ψ torsion pair specifies the backbone conformation at each residue. φ rotates about the N–Cα bond, ψ about the Cα–C bond. Steric clashes forbid most of the (φ, ψ) plane — the allowed regions (α-helix basin, β-sheet basin, left-handed helix) are the Ramachandran-allowed regions.

Q: Which residues are buried vs exposed?
A: Solvent-accessible surface area (SASA) is the area in Å² traced out by the centre of a 1.4 Å probe sphere (a water molecule) rolled over the protein's van der Waals surface (Shrake–Rupley / Lee–Richards construction). Buried residues have near-zero SASA; fully exposed residues can exceed 200 Å². The total SASA scales roughly with the number of surface residues.

Q: How confident is the AlphaFold model at each residue?
A: pLDDT is the predicted lDDT-Cα score: AlphaFold's confidence that the local environment of each residue (all inter-atomic distances within 15 Å) is correctly placed. It is a per-residue number between 0 and 100, with higher meaning more reliable.

Q: What does the local fold look like, residue by residue?
A: 3Di is Foldseek's structural alphabet. Each residue is assigned one of twenty discrete states based on how its Cα sits relative to its spatial (not sequential) neighbors. Aligning 3Di strings finds structural homologs roughly as well as full 3D superposition, but orders of magnitude faster.

Q: How big and how compact is the whole molecule?
A: Radius of gyration (Rg) is the root-mean-square distance of Cα atoms from their centroid — a single number for overall size and compactness. A globular domain of N residues has Rg ≈ 2.2·N^0.38 Å; an extended or disordered chain has a much larger Rg. The Cα contact count is the number of residue pairs whose Cα atoms are within 8 Å and are more than four positions apart in sequence — a standard proxy for tertiary packing density. The bounding box is the smallest axis-aligned box enclosing all Cα atoms.

Q: Which residues are in helices, strands, or loops?
A: DSSP 8-state secondary structure assigns each residue one of H (α-helix), G (3₁₀-helix), I (π-helix), E (extended β-strand), B (isolated β-bridge), T (hydrogen-bonded turn), S (bend), or '-' (coil). The assignment is computed from backbone hydrogen-bond geometry via the Kabsch–Sander algorithm.

Q: How mobile is each atom in the crystal?
A: Crystallographic B-factors measure how much each atom's electron density is smeared out, in Å². They rise in mobile loops and surface residues and fall in the buried interior. In AlphaFold models this column is repurposed to hold pLDDT instead.

Q: What if only a Cα trace is available?
A: P-SEA three-state annotation labels each residue as helix, strand, or coil based purely on the geometry of the Cα trace. It serves as a fallback when the full backbone (and thus DSSP) is unavailable.

Q: What family and function is it annotated with?
A: Database cross-references. InterPro integrates a dozen domain/family signature databases into unified entries with residue-range hits. GO terms attach function/process/location labels with evidence codes. CATH codes position the fold in a four-level structural taxonomy. Organism is the NCBI-taxonomy species name.

Q: Are the domains correctly placed relative to each other?
A: Predicted Aligned Error (PAE) is an AlphaFold confidence matrix: entry (i, j) is the expected error in the position of residue j, in ångströms, when the prediction is superimposed on the true structure at residue i. Low PAE within a block of residues means that block is internally rigid and well-predicted; high PAE between two blocks means their relative placement is uncertain even if each block individually is confident.

Q: What do the diagnostic plots show?
A: Three diagnostic plots accompany the record. The Cα contact map visualizes the tertiary structure as a 2D adjacency matrix (8 Å cutoff, sequence-local contacts suppressed). The Ramachandran plot shows the distribution of backbone (φ, ψ) torsions, with points in the α and β basins reflecting secondary structure content. The PAE plot shows AlphaFold's inter-residue confidence as a color matrix.

Q: What is the amino-acid chain?
A: Primary structure: the covalent order of the twenty standard amino acids along the backbone. Two proteins with the same sequence will (almost always) fold to the same structure; two with 30% identity often share a fold but not the details.

Q: What do the rendered images show?
A: The six renders are orthographic views along the three Cartesian axes in both directions. Representation (cartoon, sticks, or surface) and color scheme (sequence-rainbow or by-chain) vary across proteins so the training set covers all the common visualization conventions.